Protein AF-A0AA91A1Y4-F1 (afdb_monomer)

Mean predicted aligned error: 10.58 Å

Nearest PDB structures (foldseek):
  5wec-assembly1_A  TM=5.051E-01  e=9.017E-02  Vibrio cholerae O395
  4yok-assembly1_A  TM=5.735E-01  e=3.992E-01  Parabacteroides merdae ATCC 43184
  3gin-assembly2_B  TM=3.970E-01  e=5.116E-01  Canis lupus familiaris
  6xt9-assembly1_I  TM=4.566E-01  e=8.858E+00  Homo sapiens

Foldseek 3Di:
DDDDPDDDPPPPVPPVLVLAQDWWDDDPDPDAFWKKAKAKEFEQLLVLLVPDDPPDQAEVPHDPPRRHVQYVVQLQFWFFKKKKFKDQFPDDQQDWGQKIDIDGRDGDGGIDMDMIIGNPVCPPPRFWIKMKMKTLCVQFPQDRHSCSNGDGNNSSVVRDGPDQQPADPVQHGSDPDADPSGFMKIDIDGGDTCNCQMDSDRVSNVVRHHYHYIYTPDDDDDDDDDDDPPDPDPDDDDPDDGDD

pLDDT: mean 78.57, std 16.97, range [30.61, 96.19]

Secondary structure (DSSP, 8-state):
-----------------GGG---S-----SS---EEEEEEEE-HHHHHHHHSPTT---BTTSPTT---SB-SSGGGGEEEEEEEEEEETT--TTPPPSEEEEEEEEEEESEEEEEEEE-HHHHTT--EEEEEEEESGGGGT---STTGGG--HHHHHH----SSSSB-TTS-BS-SS--TT---EEEEEEEEE-TTT-BSSHHHHHTSPEEEE-EESS--------PPTT--------------

Radius of gyration: 22.51 Å; Cα contacts (8 Å, |Δi|>4): 439; chains: 1; bounding box: 65×41×77 Å

Organism: NCBI:txid165179

Sequence (244 aa):
MKGIAALTPTLLLTLILTSCMSDGYTDTAAGKSDTYINLNVSTPTAQARANAPAGSTAGTSGTLGLNETSPNPTEEEKIYSIRVWAFKSGSAETAAPIGFKAETGLNETGSHQVSMKLLRKAAGDLENIDLFILLNAESIGVLNDNNCNRMTRQELRAATFNSNFGINTDGSPQATTVPDAGLPISRVITNINVKNNIADNAAKAAAKPVSVPLVRAVSKLHFFFARKTGKDTESVTVTKIEVN

Structure (mmCIF, N/CA/C/O backbone):
data_AF-A0AA91A1Y4-F1
#
_entry.id   AF-A0AA91A1Y4-F1
#
loop_
_atom_site.group_PDB
_atom_site.id
_atom_site.type_symbol
_atom_site.label_atom_id
_atom_site.label_alt_id
_atom_site.label_comp_id
_atom_site.label_asym_id
_atom_site.label_entity_id
_atom_site.label_seq_id
_atom_site.pdbx_PDB_ins_code
_atom_site.Cartn_x
_atom_site.Cartn_y
_atom_site.Cartn_z
_atom_site.occupancy
_atom_site.B_iso_or_equiv
_atom_site.auth_seq_id
_atom_site.auth_comp_id
_atom_site.auth_asym_id
_atom_site.auth_atom_id
_atom_site.pdbx_PDB_model_num
ATOM 1 N N . MET A 1 1 ? 25.322 8.225 52.566 1.00 37.66 1 MET A N 1
ATOM 2 C CA . MET A 1 1 ? 24.327 7.666 51.624 1.00 37.66 1 MET A CA 1
ATOM 3 C C . MET A 1 1 ? 24.690 8.152 50.227 1.00 37.66 1 MET A C 1
ATOM 5 O O . MET A 1 1 ? 24.802 9.356 50.054 1.00 37.66 1 MET A O 1
ATOM 9 N N . LYS A 1 2 ? 24.961 7.255 49.271 1.00 36.84 2 LYS A N 1
ATOM 10 C CA . LYS A 1 2 ? 25.191 7.607 47.858 1.00 36.84 2 LYS A CA 1
ATOM 11 C C . LYS A 1 2 ? 24.039 7.021 47.045 1.00 36.84 2 LYS A C 1
ATOM 13 O O . LYS A 1 2 ? 23.729 5.847 47.224 1.00 36.84 2 LYS A O 1
ATOM 18 N N . GLY A 1 3 ? 23.385 7.846 46.232 1.00 34.41 3 GLY A N 1
ATOM 19 C CA . GLY A 1 3 ? 22.236 7.425 45.432 1.0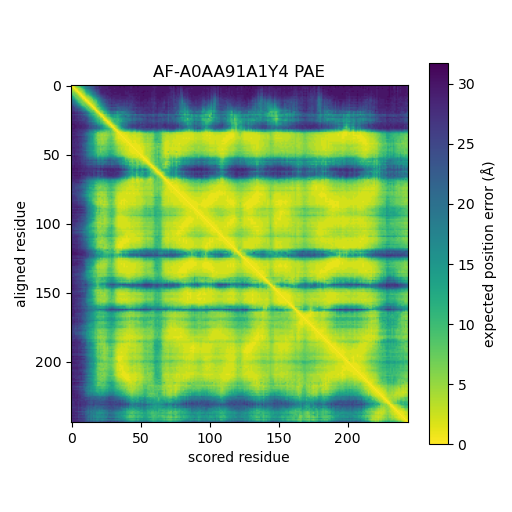0 34.41 3 GLY A CA 1
ATOM 20 C C . GLY A 1 3 ? 22.645 6.425 44.355 1.00 34.41 3 GLY A C 1
ATOM 21 O O . GLY A 1 3 ? 23.642 6.632 43.664 1.00 34.41 3 GLY A O 1
ATOM 22 N N . ILE A 1 4 ? 21.871 5.351 44.217 1.00 35.31 4 ILE A N 1
ATOM 23 C CA . ILE A 1 4 ? 21.992 4.412 43.103 1.00 35.31 4 ILE A CA 1
ATOM 24 C C . ILE A 1 4 ? 21.259 5.044 41.920 1.00 35.31 4 ILE A C 1
ATOM 26 O O . ILE A 1 4 ? 20.036 5.167 41.943 1.00 35.31 4 ILE A O 1
ATOM 30 N N . ALA A 1 5 ? 22.003 5.474 40.903 1.00 37.22 5 ALA A N 1
ATOM 31 C CA . ALA A 1 5 ? 21.411 5.906 39.645 1.00 37.22 5 ALA A CA 1
ATOM 32 C C . ALA A 1 5 ? 20.868 4.671 38.913 1.00 37.22 5 ALA A C 1
ATOM 34 O O . ALA A 1 5 ? 21.637 3.822 38.461 1.00 37.22 5 ALA A O 1
ATOM 35 N N . ALA A 1 6 ? 19.543 4.562 38.815 1.00 37.03 6 ALA A N 1
ATOM 36 C CA . ALA A 1 6 ? 18.904 3.542 38.000 1.00 37.03 6 ALA A CA 1
ATOM 37 C C . ALA A 1 6 ? 19.131 3.873 36.518 1.00 37.03 6 ALA A C 1
ATOM 39 O O . ALA A 1 6 ? 18.492 4.768 35.967 1.00 37.03 6 ALA A O 1
ATOM 40 N N . LEU A 1 7 ? 20.052 3.150 35.878 1.00 35.56 7 LEU A N 1
ATOM 41 C CA . LEU A 1 7 ? 20.155 3.109 34.424 1.00 35.56 7 LEU A CA 1
ATOM 42 C C . LEU A 1 7 ? 18.902 2.417 33.886 1.00 35.56 7 LEU A C 1
ATOM 44 O O . LEU A 1 7 ? 18.790 1.194 33.949 1.00 35.56 7 LEU A O 1
ATOM 48 N N . THR A 1 8 ? 17.955 3.195 33.367 1.00 37.38 8 THR A N 1
ATOM 49 C CA . THR A 1 8 ? 16.882 2.659 32.533 1.00 37.38 8 THR A CA 1
ATOM 50 C C . THR A 1 8 ? 17.508 2.128 31.243 1.00 37.38 8 THR A C 1
ATOM 52 O O . THR A 1 8 ? 18.112 2.905 30.501 1.00 37.38 8 THR A O 1
ATOM 55 N N . PRO A 1 9 ? 17.397 0.824 30.927 1.00 37.06 9 PRO A N 1
ATOM 56 C CA . PRO A 1 9 ? 17.771 0.352 29.608 1.00 37.06 9 PRO A CA 1
ATOM 57 C C . PRO A 1 9 ? 16.720 0.879 28.633 1.00 37.06 9 PRO A C 1
ATOM 59 O O . PRO A 1 9 ? 15.622 0.333 28.526 1.00 37.06 9 PRO A O 1
ATOM 62 N N . THR A 1 10 ? 17.038 1.969 27.934 1.00 37.97 10 THR A N 1
ATOM 63 C CA . THR A 1 10 ? 16.279 2.379 26.754 1.00 37.97 10 THR A CA 1
ATOM 64 C C . THR A 1 10 ? 16.453 1.268 25.728 1.00 37.97 10 THR A C 1
ATOM 66 O O . THR A 1 10 ? 17.475 1.203 25.045 1.00 37.97 10 THR A O 1
ATOM 69 N N . LEU A 1 11 ? 15.492 0.342 25.679 1.00 30.61 11 LEU A N 1
ATOM 70 C CA . LEU A 1 11 ? 15.487 -0.767 24.736 1.00 30.61 11 LEU A CA 1
ATOM 71 C C . LEU A 1 11 ? 15.181 -0.202 23.348 1.00 30.61 11 LEU A C 1
ATOM 73 O O . LEU A 1 11 ? 14.056 -0.270 22.859 1.00 30.61 11 LEU A O 1
ATOM 77 N N . LEU A 1 12 ? 16.198 0.401 22.734 1.00 31.92 12 LEU A N 1
ATOM 78 C CA . LEU A 1 12 ? 16.165 0.861 21.360 1.00 31.92 12 LEU A CA 1
ATOM 79 C C . LEU A 1 12 ? 16.195 -0.380 20.464 1.00 31.92 12 LEU A C 1
ATOM 81 O O . LEU A 1 12 ? 17.239 -0.752 19.926 1.00 31.92 12 LEU A O 1
ATOM 85 N N . LEU A 1 13 ? 15.041 -1.043 20.354 1.00 36.09 13 LEU A N 1
ATOM 86 C CA . LEU A 1 13 ? 14.827 -2.225 19.531 1.00 36.09 13 LEU A CA 1
ATOM 87 C C . LEU A 1 13 ? 14.812 -1.813 18.053 1.00 36.09 13 LEU A C 1
ATOM 89 O O . LEU A 1 13 ? 13.804 -1.879 17.356 1.00 36.09 13 LEU A O 1
ATOM 93 N N . THR A 1 14 ? 15.978 -1.377 17.582 1.00 36.03 14 THR A N 1
ATOM 94 C CA . THR A 1 14 ? 16.308 -1.198 16.173 1.00 36.03 14 THR A CA 1
ATOM 95 C C . THR A 1 14 ? 16.388 -2.578 15.530 1.00 36.03 14 THR A C 1
ATOM 97 O O . THR A 1 14 ? 17.456 -3.106 15.233 1.00 36.03 14 THR A O 1
ATOM 100 N N . LEU A 1 15 ? 15.213 -3.172 15.310 1.00 39.00 15 LEU A N 1
ATOM 101 C CA . LEU A 1 15 ? 14.995 -4.211 14.314 1.00 39.00 15 LEU A CA 1
ATOM 102 C C . LEU A 1 15 ? 15.278 -3.585 12.950 1.00 39.00 15 LEU A C 1
ATOM 104 O O . LEU A 1 15 ? 14.388 -3.090 12.261 1.00 39.00 15 LEU A O 1
ATOM 108 N N . ILE A 1 16 ? 16.560 -3.565 12.585 1.00 42.97 16 ILE A N 1
ATOM 109 C CA . ILE A 1 16 ? 17.013 -3.127 11.272 1.00 42.97 16 ILE A CA 1
ATOM 110 C C . ILE A 1 16 ? 16.610 -4.211 10.265 1.00 42.97 16 ILE A C 1
ATOM 112 O O . ILE A 1 16 ? 17.400 -5.076 9.895 1.00 42.97 16 ILE A O 1
ATOM 116 N N . LEU A 1 17 ? 15.346 -4.170 9.834 1.00 44.56 17 LEU A N 1
ATOM 117 C CA . LEU A 1 17 ? 14.798 -4.950 8.721 1.00 44.56 17 LEU A CA 1
ATOM 118 C C . LEU A 1 17 ? 15.321 -4.370 7.391 1.00 44.56 17 LEU A C 1
ATOM 120 O O . LEU A 1 17 ? 14.584 -3.868 6.543 1.00 44.56 17 LEU A O 1
ATOM 124 N N . THR A 1 18 ? 16.647 -4.411 7.235 1.00 47.31 18 THR A N 1
ATOM 125 C CA . THR A 1 18 ? 17.411 -3.908 6.081 1.00 47.31 18 THR A CA 1
ATOM 126 C C . THR A 1 18 ? 17.279 -4.778 4.830 1.00 47.31 18 THR A C 1
ATOM 128 O O . THR A 1 18 ? 17.739 -4.372 3.760 1.00 47.31 18 THR A O 1
ATOM 131 N N . SER A 1 19 ? 16.637 -5.946 4.934 1.00 47.56 19 SER A N 1
ATOM 132 C CA . SER A 1 19 ? 16.601 -7.032 3.936 1.00 47.56 19 SER A CA 1
ATOM 133 C C . SER A 1 19 ? 16.028 -6.653 2.563 1.00 47.56 19 SER A C 1
ATOM 135 O O . SER A 1 19 ? 16.224 -7.376 1.593 1.00 47.56 19 SER A O 1
ATOM 137 N N . CYS A 1 20 ? 15.377 -5.497 2.437 1.00 56.09 20 CYS A N 1
ATOM 138 C CA . CYS A 1 20 ? 14.777 -5.034 1.187 1.00 56.09 20 CYS A CA 1
ATOM 139 C C . CYS A 1 20 ? 15.287 -3.652 0.708 1.00 56.09 20 CYS A C 1
ATOM 141 O O . CYS A 1 20 ? 14.651 -3.058 -0.158 1.00 56.09 20 CYS A O 1
ATOM 143 N N . MET A 1 21 ? 16.358 -3.076 1.279 1.00 54.06 21 MET A N 1
ATOM 144 C CA . MET A 1 21 ? 16.740 -1.663 1.031 1.00 54.06 21 MET A CA 1
ATOM 145 C C . MET A 1 21 ? 17.529 -1.396 -0.271 1.00 54.06 21 MET A C 1
ATOM 147 O O . MET A 1 21 ? 18.021 -0.287 -0.475 1.00 54.06 21 MET A O 1
ATOM 151 N N . SER A 1 22 ? 17.691 -2.386 -1.155 1.00 58.72 22 SER A N 1
ATOM 152 C CA . SER A 1 22 ? 18.359 -2.180 -2.447 1.00 58.72 22 SER A CA 1
ATOM 153 C C . SER A 1 22 ? 17.355 -1.750 -3.518 1.00 58.72 22 SER A C 1
ATOM 155 O O . SER A 1 22 ? 16.583 -2.563 -4.030 1.00 58.72 22 SER A O 1
ATOM 157 N N . ASP A 1 23 ? 17.387 -0.463 -3.859 1.00 60.50 23 ASP A N 1
ATOM 158 C CA . ASP A 1 23 ? 16.582 0.099 -4.940 1.00 60.50 23 ASP A CA 1
ATOM 159 C C . ASP A 1 23 ? 17.023 -0.400 -6.322 1.00 60.50 23 ASP A C 1
ATOM 161 O O . ASP A 1 23 ? 18.192 -0.318 -6.705 1.00 60.50 23 ASP A O 1
ATOM 165 N N . GLY A 1 24 ? 16.031 -0.801 -7.120 1.00 56.25 24 GLY A N 1
ATOM 166 C CA . GLY A 1 24 ? 16.170 -1.026 -8.554 1.00 56.25 24 GLY A CA 1
ATOM 167 C C . GLY A 1 24 ? 17.048 -2.204 -8.995 1.00 56.25 24 GLY A C 1
ATOM 168 O O . GLY A 1 24 ? 17.434 -3.090 -8.239 1.00 56.25 24 GLY A O 1
ATOM 169 N N . TYR A 1 25 ? 17.317 -2.199 -10.300 1.00 59.25 25 TYR A N 1
ATOM 170 C CA . TYR A 1 25 ? 18.154 -3.158 -11.015 1.00 59.25 25 TYR A CA 1
ATOM 171 C C . TYR A 1 25 ? 19.155 -2.380 -11.873 1.00 59.25 25 TYR A C 1
ATOM 173 O O . TYR A 1 25 ? 18.787 -1.406 -12.539 1.00 59.25 25 TYR A O 1
ATOM 181 N N . THR A 1 26 ? 20.412 -2.814 -11.899 1.00 53.94 26 THR A N 1
ATOM 182 C CA . THR A 1 26 ? 21.469 -2.182 -12.695 1.00 53.94 26 THR A CA 1
ATOM 183 C C . THR A 1 26 ? 21.516 -2.758 -14.114 1.00 53.94 26 THR A C 1
ATOM 185 O O . THR A 1 26 ? 21.972 -3.876 -14.335 1.00 53.94 26 THR A O 1
ATOM 188 N N . ASP A 1 27 ? 21.072 -1.980 -15.106 1.00 54.09 27 ASP A N 1
ATOM 189 C CA . ASP A 1 27 ? 21.347 -2.267 -16.521 1.00 54.09 27 ASP A CA 1
ATOM 190 C C . ASP A 1 27 ? 22.675 -1.615 -16.935 1.00 54.09 27 ASP A C 1
ATOM 192 O O . ASP A 1 27 ? 22.800 -0.389 -16.985 1.00 54.09 27 ASP A O 1
ATOM 196 N N . THR A 1 28 ? 23.668 -2.450 -17.235 1.00 54.00 28 THR A N 1
ATOM 197 C CA . THR A 1 28 ? 25.050 -2.052 -17.534 1.00 54.00 28 THR A CA 1
ATOM 198 C C . THR A 1 28 ? 25.256 -1.504 -18.951 1.00 54.00 28 THR A C 1
ATOM 200 O O . THR A 1 28 ? 26.366 -1.082 -19.272 1.00 54.00 28 THR A O 1
ATOM 203 N N . ALA A 1 29 ? 24.238 -1.496 -19.823 1.00 55.28 29 ALA A N 1
ATOM 204 C CA . ALA A 1 29 ? 24.408 -0.987 -21.185 1.00 55.28 29 ALA A CA 1
ATOM 205 C C . ALA A 1 29 ? 24.715 0.528 -21.205 1.00 55.28 29 ALA A C 1
ATOM 207 O O . ALA A 1 29 ? 24.028 1.335 -20.571 1.00 55.28 29 ALA A O 1
ATOM 208 N N . ALA A 1 30 ? 25.752 0.918 -21.950 1.00 46.88 30 ALA A N 1
ATOM 209 C CA . ALA A 1 30 ? 26.192 2.305 -22.075 1.00 46.88 30 ALA A CA 1
ATOM 210 C C . ALA A 1 30 ? 25.309 3.121 -23.044 1.00 46.88 30 ALA A C 1
ATOM 212 O O . ALA A 1 30 ? 24.729 2.584 -23.986 1.00 46.88 30 ALA A O 1
ATOM 213 N N . GLY A 1 31 ? 25.248 4.443 -22.843 1.00 52.59 31 GLY A N 1
ATOM 214 C CA . GLY A 1 31 ? 24.738 5.389 -23.849 1.00 52.59 31 GLY A CA 1
ATOM 215 C C . GLY A 1 31 ? 23.221 5.621 -23.907 1.00 52.59 31 GLY A C 1
ATOM 216 O O . GLY A 1 31 ? 22.756 6.247 -24.856 1.00 52.59 31 GLY A O 1
ATOM 217 N N . LYS A 1 32 ? 22.434 5.164 -22.923 1.00 56.47 32 LYS A N 1
ATOM 218 C CA . LYS A 1 32 ? 20.996 5.485 -22.813 1.00 56.47 32 LYS A CA 1
ATOM 219 C C . LYS A 1 32 ? 20.626 5.971 -21.413 1.00 56.47 32 LYS A C 1
ATOM 221 O O . LYS A 1 32 ? 21.072 5.384 -20.425 1.00 56.47 32 LYS A O 1
ATOM 226 N N . SER A 1 33 ? 19.795 7.010 -21.347 1.00 64.25 33 SER A N 1
ATOM 227 C CA . SER A 1 33 ? 19.257 7.572 -20.106 1.00 64.25 33 SER A CA 1
ATOM 228 C C . SER A 1 33 ? 18.427 6.556 -19.316 1.00 64.25 33 SER A C 1
ATOM 230 O O . SER A 1 33 ? 17.922 5.564 -19.851 1.00 64.25 33 SER A O 1
ATOM 232 N N . ASP A 1 34 ? 18.321 6.810 -18.016 1.00 77.62 34 ASP A N 1
ATOM 233 C CA . ASP A 1 34 ? 17.460 6.065 -17.106 1.00 77.62 34 ASP A CA 1
ATOM 234 C C . ASP A 1 34 ? 15.998 6.487 -17.278 1.00 77.62 34 ASP A C 1
ATOM 236 O O . ASP A 1 34 ? 15.720 7.649 -17.567 1.00 77.62 34 ASP A O 1
ATOM 240 N N . THR A 1 35 ? 15.056 5.569 -17.059 1.00 87.75 35 THR A N 1
ATOM 241 C CA . THR A 1 35 ? 13.624 5.901 -17.051 1.00 87.75 35 THR A CA 1
ATOM 242 C C . THR A 1 35 ? 13.080 5.913 -15.632 1.00 87.75 35 THR A C 1
ATOM 244 O O . THR A 1 35 ? 13.339 4.999 -14.851 1.00 87.75 35 THR A O 1
ATOM 247 N N . TYR A 1 36 ? 12.296 6.939 -15.321 1.00 90.19 36 TYR A N 1
ATOM 248 C CA . TYR A 1 36 ? 11.710 7.187 -14.011 1.00 90.19 36 TYR A CA 1
ATOM 249 C C . TYR A 1 36 ? 10.191 7.248 -14.099 1.00 90.19 36 TYR A C 1
ATOM 251 O O . TYR A 1 36 ? 9.643 7.736 -15.087 1.00 90.19 36 TYR A O 1
ATOM 259 N N . ILE A 1 37 ? 9.530 6.815 -13.030 1.00 93.44 37 ILE A N 1
ATOM 260 C CA . ILE A 1 37 ? 8.115 7.047 -12.748 1.00 93.44 37 ILE A CA 1
ATOM 261 C C . ILE A 1 37 ? 7.997 7.648 -11.345 1.00 93.44 37 ILE A C 1
ATOM 263 O O . ILE A 1 37 ? 8.737 7.257 -10.443 1.00 93.44 37 ILE A O 1
ATOM 267 N N . ASN A 1 38 ? 7.075 8.592 -11.157 1.00 95.50 38 ASN A N 1
ATOM 268 C CA . ASN A 1 38 ? 6.694 9.065 -9.827 1.00 95.50 38 ASN A CA 1
ATOM 269 C C . ASN A 1 38 ? 5.262 8.638 -9.513 1.00 95.50 38 ASN A C 1
ATOM 271 O O . ASN A 1 38 ? 4.380 8.713 -10.370 1.00 95.50 38 ASN A O 1
ATOM 275 N N . LEU A 1 39 ? 5.042 8.193 -8.281 1.00 95.81 39 LEU A N 1
ATOM 276 C CA . LEU A 1 39 ? 3.743 7.789 -7.759 1.00 95.81 39 LEU A CA 1
ATOM 277 C C . LEU A 1 39 ? 3.378 8.719 -6.604 1.00 95.81 39 LEU A C 1
ATOM 279 O O . LEU A 1 39 ? 4.195 8.927 -5.713 1.00 95.81 39 LEU A O 1
ATOM 283 N N . ASN A 1 40 ? 2.159 9.246 -6.597 1.00 94.62 40 ASN A N 1
ATOM 284 C CA . ASN A 1 40 ? 1.589 9.917 -5.434 1.00 94.62 40 ASN A CA 1
ATOM 285 C C . ASN A 1 40 ? 0.616 8.944 -4.765 1.00 94.62 40 ASN A C 1
ATOM 287 O O . ASN A 1 40 ? -0.472 8.704 -5.300 1.00 94.62 40 ASN A O 1
ATOM 291 N N . VAL A 1 41 ? 1.029 8.344 -3.649 1.00 93.44 41 VAL A N 1
ATOM 292 C CA . VAL A 1 41 ? 0.206 7.388 -2.906 1.00 93.44 41 VAL A CA 1
ATOM 293 C C . VAL A 1 41 ? -0.600 8.095 -1.821 1.00 93.44 41 VAL A C 1
ATOM 295 O O . VAL A 1 41 ? -0.081 8.983 -1.149 1.00 93.44 41 VAL A O 1
ATOM 298 N N . SER A 1 42 ? -1.849 7.678 -1.604 1.00 91.38 42 SER A N 1
ATOM 299 C CA . SER A 1 42 ? -2.725 8.281 -0.587 1.00 91.38 42 SER A CA 1
ATOM 300 C C . SER A 1 42 ? -3.452 7.227 0.245 1.00 91.38 42 SER A C 1
ATOM 302 O O . SER A 1 42 ? -4.102 6.337 -0.307 1.00 91.38 42 SER A O 1
ATOM 304 N N . THR A 1 43 ? -3.401 7.339 1.574 1.00 90.38 43 THR A N 1
ATOM 305 C CA . THR A 1 43 ? -4.165 6.485 2.502 1.00 90.38 43 THR A CA 1
ATOM 306 C C . THR A 1 43 ? -5.679 6.701 2.333 1.00 90.38 43 THR A C 1
ATOM 308 O O . THR A 1 43 ? -6.095 7.717 1.763 1.00 90.38 43 THR A O 1
ATOM 311 N N . PRO A 1 44 ? -6.537 5.781 2.818 1.00 85.75 44 PRO A N 1
ATOM 312 C CA . PRO A 1 44 ? -7.990 5.969 2.769 1.00 85.75 44 PRO A CA 1
ATOM 313 C C . PRO A 1 44 ? -8.463 7.272 3.422 1.00 85.75 44 PRO A C 1
ATOM 315 O O . PRO A 1 44 ? -9.327 7.947 2.872 1.00 85.75 44 PRO A O 1
ATOM 318 N N . THR A 1 45 ? -7.862 7.671 4.546 1.00 85.81 45 THR A N 1
ATOM 319 C CA . THR A 1 45 ? -8.231 8.903 5.261 1.00 85.81 45 THR A CA 1
ATOM 320 C C . THR A 1 45 ? -7.858 10.162 4.477 1.00 85.81 45 THR A C 1
ATOM 322 O O . THR A 1 45 ? -8.653 11.099 4.415 1.00 85.81 45 THR A O 1
ATOM 325 N N . ALA A 1 46 ? -6.710 10.184 3.790 1.00 87.62 46 ALA A N 1
ATOM 326 C CA . ALA A 1 46 ? -6.365 11.297 2.904 1.00 87.62 46 ALA A CA 1
ATOM 327 C C . ALA A 1 46 ? -7.294 11.385 1.685 1.00 87.62 46 ALA A C 1
ATOM 329 O O . ALA A 1 46 ? -7.715 12.479 1.316 1.00 87.62 46 ALA A O 1
ATOM 330 N N . GLN A 1 47 ? -7.674 10.244 1.098 1.00 85.88 47 GLN A N 1
ATOM 331 C CA . GLN A 1 47 ? -8.676 10.200 0.027 1.00 85.88 47 GLN A CA 1
ATOM 332 C C . GLN A 1 47 ? -10.039 10.707 0.514 1.00 85.88 47 GLN A C 1
ATOM 334 O O . GLN A 1 47 ? -10.673 11.508 -0.167 1.00 85.88 47 GLN A O 1
ATOM 339 N N . ALA A 1 48 ? -10.489 10.278 1.695 1.00 82.69 48 ALA A N 1
ATOM 340 C CA . ALA A 1 48 ? -11.727 10.754 2.299 1.00 82.69 48 ALA A CA 1
ATOM 341 C C . ALA A 1 48 ? -11.688 12.273 2.519 1.00 82.69 48 ALA A C 1
ATOM 343 O O . ALA A 1 48 ? -12.600 12.976 2.091 1.00 82.69 48 ALA A O 1
ATOM 344 N N . ARG A 1 49 ? -10.597 12.785 3.105 1.00 85.94 49 ARG A N 1
ATOM 345 C CA . ARG A 1 49 ? -10.376 14.214 3.368 1.00 85.94 49 ARG A CA 1
ATOM 346 C C . ARG A 1 49 ? -10.348 15.049 2.083 1.00 85.94 49 ARG A C 1
ATOM 348 O O . ARG A 1 49 ? -10.929 16.126 2.064 1.00 85.94 49 ARG A O 1
ATOM 355 N N . ALA A 1 50 ? -9.739 14.545 1.007 1.00 84.25 50 ALA A N 1
ATOM 356 C CA . ALA A 1 50 ? -9.697 15.217 -0.295 1.00 84.25 50 ALA A CA 1
ATOM 357 C C . ALA A 1 50 ? -11.066 15.293 -1.003 1.00 84.25 50 ALA A C 1
ATOM 359 O O . ALA A 1 50 ? -11.279 16.187 -1.817 1.00 84.25 50 ALA A O 1
ATOM 360 N N . ASN A 1 51 ? -11.988 14.374 -0.695 1.00 81.31 51 ASN A N 1
ATOM 361 C CA . ASN A 1 51 ? -13.342 14.337 -1.260 1.00 81.31 51 ASN A CA 1
ATOM 362 C C . ASN A 1 51 ? -14.410 14.966 -0.341 1.00 81.31 51 ASN A C 1
ATOM 364 O O . ASN A 1 51 ? -15.582 15.024 -0.714 1.00 81.31 51 ASN A O 1
ATOM 368 N N . ALA A 1 52 ? -14.041 15.401 0.865 1.00 76.94 52 ALA A N 1
ATOM 369 C CA . ALA A 1 52 ? -14.977 15.942 1.842 1.00 76.94 52 ALA A CA 1
ATOM 370 C C . ALA A 1 52 ? -15.202 17.458 1.658 1.00 76.94 52 ALA A C 1
ATOM 372 O O . ALA A 1 52 ? -14.300 18.169 1.209 1.00 76.94 52 ALA A O 1
ATOM 373 N N . PRO A 1 53 ? -16.376 17.997 2.048 1.00 79.12 53 PRO A N 1
ATOM 374 C CA . PRO A 1 53 ? -16.587 19.440 2.123 1.00 79.12 53 PRO A CA 1
ATOM 375 C C . PRO A 1 53 ? -15.547 20.121 3.024 1.00 79.12 53 PRO A C 1
ATOM 377 O O . PRO A 1 53 ? -15.141 19.567 4.049 1.00 79.12 53 PRO A O 1
ATOM 380 N N . ALA A 1 54 ? -15.147 21.344 2.672 1.00 75.88 54 ALA A N 1
ATOM 381 C CA . ALA A 1 54 ? -14.180 22.113 3.452 1.00 75.88 54 ALA A CA 1
ATOM 382 C C . ALA A 1 54 ? -14.633 22.259 4.919 1.00 75.88 54 ALA A C 1
ATOM 384 O O . ALA A 1 54 ? -15.763 22.659 5.192 1.00 75.88 54 ALA A O 1
ATOM 385 N N . GLY A 1 55 ? -13.746 21.922 5.860 1.00 68.69 55 GLY A N 1
ATOM 386 C CA . GLY A 1 55 ? -14.044 21.923 7.297 1.00 68.69 55 GLY A CA 1
ATOM 387 C C . GLY A 1 55 ? -14.738 20.662 7.830 1.00 68.69 55 GLY A C 1
ATOM 388 O O . GLY A 1 55 ? -15.036 20.609 9.020 1.00 68.69 55 GLY A O 1
ATOM 389 N N . SER A 1 56 ? -14.980 19.637 7.004 1.00 70.44 56 SER A N 1
ATOM 390 C CA . SER A 1 56 ? -15.506 18.351 7.479 1.00 70.44 56 SER A CA 1
ATOM 391 C C . SER A 1 56 ? -14.485 17.612 8.356 1.00 70.44 56 SER A C 1
ATOM 393 O O . SER A 1 56 ? -13.358 17.347 7.936 1.00 70.44 56 SER A O 1
ATOM 395 N N . THR A 1 57 ? -14.895 17.268 9.578 1.00 67.88 57 THR A N 1
ATOM 396 C CA . THR A 1 57 ? -14.100 16.541 10.582 1.00 67.88 57 THR A CA 1
ATOM 397 C C . THR A 1 57 ? -14.820 15.264 11.025 1.00 67.88 57 THR A C 1
ATOM 399 O O . THR A 1 57 ? -15.114 15.043 12.200 1.00 67.88 57 THR A O 1
ATOM 402 N N . ALA A 1 58 ? -15.126 14.397 10.058 1.00 65.94 58 ALA A N 1
ATOM 403 C CA . ALA A 1 58 ? -15.640 13.05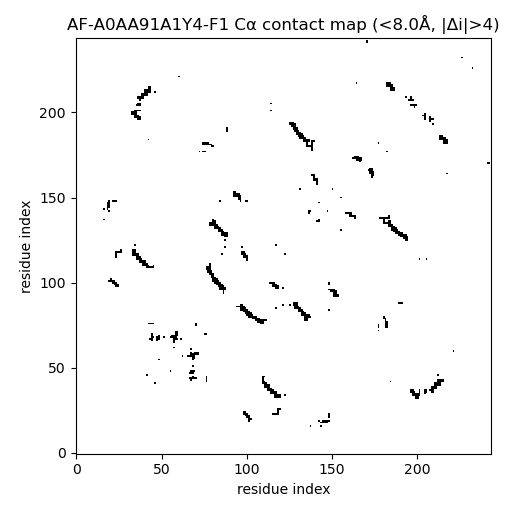8 10.310 1.00 65.94 58 ALA A CA 1
ATOM 404 C C . ALA A 1 58 ? -14.548 12.176 10.946 1.00 65.94 58 ALA A C 1
ATOM 406 O O . ALA A 1 58 ? -13.720 11.571 10.259 1.00 65.94 58 ALA A O 1
ATOM 407 N N . GLY A 1 59 ? -14.550 12.116 12.280 1.00 60.38 59 GLY A N 1
ATOM 408 C CA . GLY A 1 59 ? -13.794 11.120 13.037 1.00 60.38 59 GLY A CA 1
ATOM 409 C C . GLY A 1 59 ? -14.312 9.701 12.785 1.00 60.38 59 GLY A C 1
ATOM 410 O O . GLY A 1 59 ? -15.441 9.533 12.322 1.00 60.38 59 GLY A O 1
ATOM 411 N N . THR A 1 60 ? -13.583 8.663 13.204 1.00 54.34 60 THR A N 1
ATOM 412 C CA . THR A 1 60 ? -14.152 7.296 13.253 1.00 54.34 60 THR A CA 1
ATOM 413 C C . THR A 1 60 ? -15.310 7.139 14.260 1.00 54.34 60 THR A C 1
ATOM 415 O O . THR A 1 60 ? -15.966 6.102 14.310 1.00 54.34 60 THR A O 1
ATOM 418 N N . SER A 1 61 ? -15.595 8.173 15.059 1.00 49.25 61 SER A N 1
ATOM 419 C CA . SER A 1 61 ? -16.805 8.331 15.881 1.00 49.25 61 SER A CA 1
ATOM 420 C C . SER A 1 61 ? -17.916 9.162 15.215 1.00 49.25 61 SER A C 1
ATOM 422 O O . SER A 1 61 ? -18.856 9.575 15.891 1.00 49.25 61 SER A O 1
ATOM 424 N N . GLY A 1 62 ? -17.791 9.471 13.922 1.00 47.00 62 GLY A N 1
ATOM 425 C CA . GLY A 1 62 ? -18.721 10.330 13.194 1.00 47.00 62 GLY A CA 1
ATOM 426 C C . GLY A 1 62 ? -20.096 9.705 12.946 1.00 47.00 62 GLY A C 1
ATOM 427 O O . GLY A 1 62 ? -20.321 8.510 13.140 1.00 47.00 62 GLY A O 1
ATOM 428 N N . THR A 1 63 ? -21.025 10.538 12.473 1.00 45.41 63 THR A N 1
ATOM 429 C CA . THR A 1 63 ? -22.349 10.113 12.000 1.00 45.41 63 THR A CA 1
ATOM 430 C C . THR A 1 63 ? -22.223 8.964 10.997 1.00 45.41 63 THR A C 1
ATOM 432 O O . THR A 1 63 ? -21.454 9.059 10.038 1.00 45.41 63 THR A O 1
ATOM 435 N N . LEU A 1 64 ? -23.005 7.898 11.204 1.00 40.97 64 LEU A N 1
ATOM 436 C CA . LEU A 1 64 ? -23.068 6.736 10.313 1.00 40.97 64 LEU A CA 1
ATOM 437 C C . LEU A 1 64 ? -23.231 7.180 8.847 1.00 40.97 64 LEU A C 1
ATOM 439 O O . LEU A 1 64 ? -24.212 7.841 8.509 1.00 40.97 64 LEU A O 1
ATOM 443 N N . GLY A 1 65 ? -22.280 6.797 7.988 1.00 46.28 65 GLY A N 1
ATOM 444 C CA . GLY A 1 65 ? -22.308 7.081 6.546 1.00 46.28 65 GLY A CA 1
ATOM 445 C C . GLY A 1 65 ? -21.304 8.124 6.034 1.00 46.28 65 GLY A C 1
ATOM 446 O O . GLY A 1 65 ? -21.282 8.371 4.831 1.00 46.28 65 GLY A O 1
ATOM 447 N N . LEU A 1 66 ? -20.459 8.714 6.887 1.00 51.72 66 LEU A N 1
ATOM 448 C CA . LEU A 1 66 ? -19.327 9.539 6.439 1.00 51.72 66 LEU A CA 1
ATOM 449 C C . LEU A 1 66 ? -18.040 8.709 6.315 1.00 51.72 66 LEU A C 1
ATOM 451 O O . LEU A 1 66 ? -17.737 7.888 7.179 1.00 51.72 66 LEU A O 1
ATOM 455 N N . ASN A 1 67 ? -17.259 8.955 5.259 1.00 63.59 67 ASN A N 1
ATOM 456 C CA . ASN A 1 67 ? -15.899 8.423 5.147 1.00 63.59 67 ASN A CA 1
ATOM 457 C C . ASN A 1 67 ? -15.008 9.061 6.229 1.00 63.59 67 ASN A C 1
ATOM 459 O O . ASN A 1 67 ? -15.092 10.265 6.459 1.00 63.59 67 ASN A O 1
ATOM 463 N N . GLU A 1 68 ? -14.133 8.277 6.860 1.00 70.31 68 GLU A N 1
ATOM 464 C CA . GLU A 1 68 ? -13.223 8.751 7.911 1.00 70.31 68 GLU A CA 1
ATOM 465 C C . GLU A 1 68 ? -12.238 9.802 7.367 1.00 70.31 68 GLU A C 1
ATOM 467 O O . GLU A 1 68 ? -11.277 9.458 6.683 1.00 70.31 68 GLU A O 1
ATOM 472 N N . THR A 1 69 ? -12.442 11.083 7.690 1.00 76.62 69 THR A N 1
ATOM 473 C CA . THR A 1 69 ? -11.524 12.186 7.336 1.00 76.62 69 THR A CA 1
ATOM 474 C C . THR A 1 69 ? -10.486 12.459 8.427 1.00 76.62 69 THR A C 1
ATOM 476 O O . THR A 1 69 ? -9.453 13.087 8.162 1.00 76.62 69 THR A O 1
ATOM 479 N N . SER A 1 70 ? -10.768 12.007 9.651 1.00 82.62 70 SER A N 1
ATOM 480 C CA . SER A 1 70 ? -9.960 12.198 10.855 1.00 82.62 70 SER A CA 1
ATOM 481 C C . SER A 1 70 ? -9.784 10.842 11.567 1.00 82.62 70 SER A C 1
ATOM 483 O O . SER A 1 70 ? -10.767 10.302 12.073 1.00 82.62 70 SER A O 1
ATOM 485 N N . PRO A 1 71 ? -8.572 10.264 11.602 1.00 83.31 71 PRO A N 1
ATOM 486 C CA . PRO A 1 71 ? -8.332 8.982 12.260 1.00 83.31 71 PRO A CA 1
ATOM 487 C C . PRO A 1 71 ? -8.267 9.149 13.783 1.00 83.31 71 PRO A C 1
ATOM 489 O O . PRO A 1 71 ? -8.043 10.257 14.280 1.00 83.31 71 PRO A O 1
ATOM 492 N N . ASN A 1 72 ? -8.470 8.069 14.539 1.00 82.06 72 ASN A N 1
ATOM 493 C CA . ASN A 1 72 ? -8.402 8.107 16.001 1.00 82.06 72 ASN A CA 1
ATOM 494 C C . ASN A 1 72 ? -7.990 6.736 16.583 1.00 82.06 72 ASN A C 1
ATOM 496 O O . ASN A 1 72 ? -8.869 5.892 16.789 1.00 82.06 72 ASN A O 1
ATOM 500 N N . PRO A 1 73 ? -6.699 6.501 16.889 1.00 86.75 73 PRO A N 1
ATOM 501 C CA . PRO A 1 73 ? -5.618 7.490 16.989 1.00 86.75 73 PRO A CA 1
ATOM 502 C C . PRO A 1 73 ? -5.097 7.993 15.632 1.00 86.75 73 PRO A C 1
ATOM 504 O O . PRO A 1 73 ? -5.327 7.386 14.592 1.00 86.75 73 PRO A O 1
ATOM 507 N N . THR A 1 74 ? -4.335 9.089 15.642 1.00 87.56 74 THR A N 1
ATOM 508 C CA . THR A 1 74 ? -3.700 9.672 14.441 1.00 87.56 74 THR A CA 1
ATOM 509 C C . THR A 1 74 ? -2.792 8.700 13.686 1.00 87.56 74 THR A C 1
ATOM 511 O O . THR A 1 74 ? -2.652 8.802 12.467 1.00 87.56 74 THR A O 1
ATOM 514 N N . GLU A 1 75 ? -2.231 7.712 14.382 1.00 90.56 75 GLU A N 1
ATOM 515 C CA . GLU A 1 75 ? -1.291 6.748 13.804 1.00 90.56 75 GLU A CA 1
ATOM 516 C C . GLU A 1 75 ? -1.957 5.788 12.794 1.00 90.56 75 GLU A C 1
ATOM 518 O O . GLU A 1 75 ? -1.275 5.146 11.998 1.00 90.56 75 GLU A O 1
ATOM 523 N N . GLU A 1 76 ? -3.294 5.740 12.729 1.00 88.94 76 GLU A N 1
ATOM 524 C CA . GLU A 1 76 ? -4.032 4.938 11.740 1.00 88.94 76 GLU A CA 1
ATOM 525 C C . GLU A 1 76 ? -3.883 5.439 10.288 1.00 88.94 76 GLU A C 1
ATOM 527 O O . GLU A 1 76 ? -4.255 4.722 9.350 1.00 88.94 76 GLU A O 1
ATOM 532 N N . GLU A 1 77 ? -3.368 6.657 10.068 1.00 89.62 77 GLU A N 1
ATOM 533 C CA . GLU A 1 77 ? -3.035 7.193 8.733 1.00 89.62 77 GLU A CA 1
ATOM 534 C C . GLU A 1 77 ? -1.533 7.424 8.486 1.00 89.62 77 GLU A C 1
ATOM 536 O O . GLU A 1 77 ? -1.168 8.030 7.471 1.00 89.62 77 GLU A O 1
ATOM 541 N N . LYS A 1 78 ? -0.667 6.949 9.390 1.00 93.62 78 LYS A N 1
ATOM 542 C CA . LYS A 1 78 ? 0.788 7.093 9.274 1.00 93.62 78 LYS A CA 1
ATOM 543 C C . LYS A 1 78 ? 1.412 6.139 8.260 1.00 93.62 78 LYS A C 1
ATOM 545 O O . LYS A 1 78 ? 0.977 4.999 8.083 1.00 93.62 78 LYS A O 1
ATOM 550 N N . ILE A 1 79 ? 2.474 6.622 7.623 1.00 94.62 79 ILE A N 1
ATOM 551 C CA . ILE A 1 79 ? 3.304 5.900 6.663 1.00 94.62 79 ILE A CA 1
ATOM 552 C C . ILE A 1 79 ? 4.738 5.903 7.204 1.00 94.62 79 ILE A C 1
ATOM 554 O O . ILE A 1 79 ? 5.399 6.943 7.202 1.00 94.62 79 ILE A O 1
ATOM 558 N N . TYR 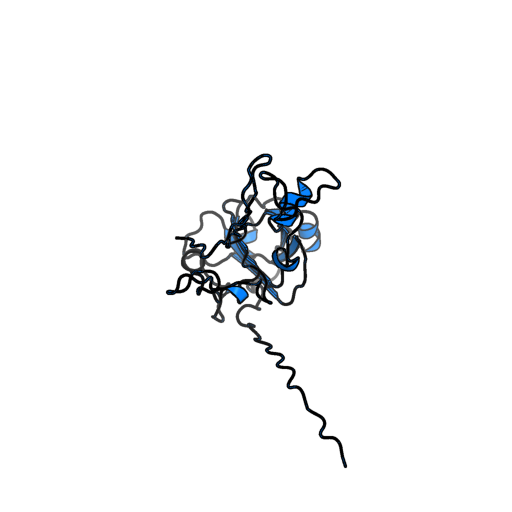A 1 80 ? 5.210 4.739 7.657 1.00 94.31 80 TYR A N 1
ATOM 559 C CA . TYR A 1 80 ? 6.570 4.527 8.175 1.00 94.31 80 TYR A CA 1
ATOM 560 C C . TYR A 1 80 ? 7.471 3.789 7.178 1.00 94.31 80 TYR A C 1
ATOM 562 O O . TYR A 1 80 ? 8.696 3.954 7.181 1.00 94.31 80 TYR A O 1
ATOM 570 N N . SER A 1 81 ? 6.865 2.999 6.291 1.00 92.38 81 SER A N 1
ATOM 571 C CA . SER A 1 81 ? 7.544 2.352 5.174 1.00 92.38 81 SER A CA 1
ATOM 572 C C . SER A 1 81 ? 6.654 2.277 3.940 1.00 92.38 81 SER A C 1
ATOM 574 O O . SER A 1 81 ? 5.423 2.284 4.029 1.00 92.38 81 SER A O 1
ATOM 576 N N . ILE A 1 82 ? 7.290 2.171 2.776 1.00 92.19 82 ILE A N 1
ATOM 577 C CA . ILE A 1 82 ? 6.631 1.879 1.508 1.00 92.19 82 ILE A CA 1
ATOM 578 C C . ILE A 1 82 ? 7.508 0.987 0.637 1.00 92.19 82 ILE A C 1
ATOM 580 O O . ILE A 1 82 ? 8.733 1.106 0.603 1.00 92.19 82 ILE A O 1
ATOM 584 N N . ARG A 1 83 ? 6.859 0.067 -0.071 1.00 91.94 83 ARG A N 1
ATOM 585 C CA . ARG A 1 83 ? 7.475 -0.910 -0.960 1.00 91.94 83 ARG A CA 1
ATOM 586 C C . ARG A 1 83 ? 6.621 -1.019 -2.208 1.00 91.94 83 ARG A C 1
ATOM 588 O O . ARG A 1 83 ? 5.415 -1.251 -2.114 1.00 91.94 83 ARG A O 1
ATOM 595 N N . VAL A 1 84 ? 7.238 -0.809 -3.364 1.00 94.00 84 VAL A N 1
ATOM 596 C CA . VAL A 1 84 ? 6.555 -0.791 -4.657 1.00 94.00 84 VAL A CA 1
ATOM 597 C C . VAL A 1 84 ? 7.270 -1.710 -5.628 1.00 94.00 84 VAL A C 1
ATOM 599 O O . VAL A 1 84 ? 8.478 -1.590 -5.821 1.00 94.00 84 VAL A O 1
ATOM 602 N N . TRP A 1 85 ? 6.496 -2.561 -6.293 1.00 94.12 85 TRP A N 1
ATOM 603 C CA . TRP A 1 85 ? 6.920 -3.356 -7.436 1.00 94.12 85 TRP A CA 1
ATOM 604 C C . TRP A 1 85 ? 6.107 -2.940 -8.658 1.00 94.12 85 TRP A C 1
ATOM 606 O O . TRP A 1 85 ? 4.876 -2.921 -8.612 1.00 94.12 85 TRP A O 1
ATOM 616 N N . ALA A 1 86 ? 6.789 -2.641 -9.760 1.00 94.50 86 ALA A N 1
ATOM 617 C CA . ALA A 1 86 ? 6.169 -2.431 -11.062 1.00 94.50 86 ALA A CA 1
ATOM 618 C C . ALA A 1 86 ? 6.401 -3.647 -11.959 1.00 94.50 86 ALA A C 1
ATOM 620 O O . ALA A 1 86 ? 7.523 -4.139 -12.055 1.00 94.50 86 ALA A O 1
ATOM 621 N N . PHE A 1 87 ? 5.379 -4.081 -12.691 1.00 94.38 87 PHE A N 1
ATOM 622 C CA . PHE A 1 87 ? 5.472 -5.117 -13.723 1.00 94.38 87 PHE A CA 1
ATOM 623 C C . PHE A 1 87 ? 4.894 -4.591 -15.040 1.00 94.38 87 PHE A C 1
ATOM 625 O O . PHE A 1 87 ? 3.944 -3.813 -15.032 1.00 94.38 87 PHE A O 1
ATOM 632 N N . LYS A 1 88 ? 5.413 -5.032 -16.193 1.00 93.38 88 LYS A N 1
ATOM 633 C CA . LYS A 1 88 ? 4.754 -4.765 -17.486 1.00 93.38 88 LYS A CA 1
ATOM 634 C C . LYS A 1 88 ? 3.405 -5.490 -17.511 1.00 93.38 88 LYS A C 1
ATOM 636 O O . LYS A 1 88 ? 3.395 -6.706 -17.320 1.00 93.38 88 LYS A O 1
ATOM 641 N N . SER A 1 89 ? 2.304 -4.782 -17.771 1.00 94.25 89 SER A N 1
ATOM 642 C CA . SER A 1 89 ? 0.964 -5.397 -17.807 1.00 94.25 89 SER A CA 1
ATOM 643 C C . SER A 1 89 ? 0.921 -6.586 -18.772 1.00 94.25 89 SER A C 1
ATOM 645 O O . SER A 1 89 ? 1.498 -6.530 -19.860 1.00 94.25 89 SER A O 1
ATOM 647 N N . GLY A 1 90 ? 0.264 -7.672 -18.362 1.00 91.62 90 GLY A N 1
ATOM 648 C CA . GLY A 1 90 ? 0.118 -8.887 -19.172 1.00 91.62 90 GLY A CA 1
ATOM 649 C C . GLY A 1 90 ? 1.363 -9.781 -19.284 1.00 91.62 90 GLY A C 1
ATOM 650 O O . GLY A 1 90 ? 1.307 -10.792 -19.981 1.00 91.62 90 GLY A O 1
ATOM 651 N N . SER A 1 91 ? 2.484 -9.468 -18.619 1.00 92.06 91 SER A N 1
ATOM 652 C CA . SER A 1 91 ? 3.569 -10.452 -18.463 1.00 92.06 91 SER A CA 1
ATOM 653 C C . SER A 1 91 ? 3.172 -11.576 -17.491 1.00 92.06 91 SER A C 1
ATOM 655 O O . SER A 1 91 ? 2.291 -11.392 -16.655 1.00 92.06 91 SER A O 1
ATOM 657 N N . ALA A 1 92 ? 3.819 -12.741 -17.597 1.00 94.00 92 ALA A N 1
ATOM 658 C CA . ALA A 1 92 ? 3.494 -13.929 -16.801 1.00 94.00 92 ALA A CA 1
ATOM 659 C C . ALA A 1 92 ? 3.556 -13.696 -15.275 1.00 94.00 92 ALA A C 1
ATOM 661 O O . ALA A 1 92 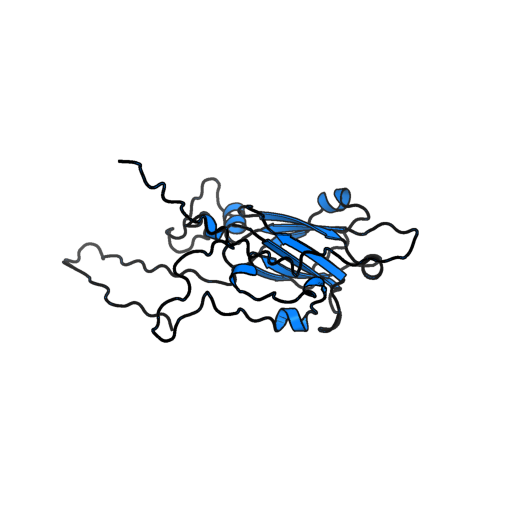? 4.269 -12.814 -14.794 1.00 94.00 92 ALA A O 1
ATOM 662 N N . GLU A 1 93 ? 2.863 -14.532 -14.498 1.00 92.81 93 GLU A N 1
ATOM 663 C CA . GLU A 1 93 ? 2.880 -14.458 -13.026 1.00 92.81 93 GLU A CA 1
ATOM 664 C C . GLU A 1 93 ? 4.285 -14.701 -12.431 1.00 92.81 93 GLU A C 1
ATOM 666 O O . GLU A 1 93 ? 4.616 -14.121 -11.400 1.00 92.81 93 GLU A O 1
ATOM 671 N N . THR A 1 94 ? 5.146 -15.451 -13.130 1.00 92.88 94 THR A N 1
ATOM 672 C CA . THR A 1 94 ? 6.568 -15.681 -12.802 1.00 92.88 94 THR A CA 1
ATOM 673 C C . THR A 1 94 ? 7.522 -14.598 -13.330 1.00 92.88 94 THR A C 1
ATOM 675 O O . THR A 1 94 ? 8.740 -14.726 -13.203 1.00 92.88 94 THR A O 1
ATOM 678 N N . ALA A 1 95 ? 7.014 -13.535 -13.963 1.00 88.19 95 ALA A N 1
ATOM 679 C CA . ALA A 1 95 ? 7.862 -12.452 -14.448 1.00 88.19 95 ALA A CA 1
ATOM 680 C C . ALA A 1 95 ? 8.471 -11.665 -13.278 1.00 88.19 95 ALA A C 1
ATOM 682 O O . ALA A 1 95 ? 7.772 -11.311 -12.330 1.00 88.19 95 ALA A O 1
ATOM 683 N N . ALA A 1 96 ? 9.758 -11.333 -13.389 1.00 88.75 96 ALA A N 1
ATOM 684 C CA . ALA A 1 96 ? 10.418 -10.405 -12.478 1.00 88.75 96 ALA A CA 1
ATOM 685 C C . ALA A 1 96 ? 9.853 -8.974 -12.633 1.00 88.75 96 ALA A C 1
ATOM 687 O O . ALA A 1 96 ? 9.417 -8.599 -13.733 1.00 88.75 96 ALA A O 1
ATOM 688 N N . PRO A 1 97 ? 9.882 -8.153 -11.569 1.00 91.88 97 PRO A N 1
ATOM 689 C CA . PRO A 1 97 ? 9.472 -6.757 -11.638 1.00 91.88 97 PRO A CA 1
ATOM 690 C C . PRO A 1 97 ? 10.390 -5.949 -12.566 1.00 91.88 97 PRO A C 1
ATOM 692 O O . PRO A 1 97 ? 11.602 -6.149 -12.629 1.00 91.88 97 PRO A O 1
ATOM 695 N N . ILE A 1 98 ? 9.797 -4.994 -13.281 1.00 91.12 98 ILE A N 1
ATOM 696 C CA . ILE A 1 98 ? 10.493 -4.011 -14.121 1.00 91.12 98 ILE A CA 1
ATOM 697 C C . ILE A 1 98 ? 10.900 -2.753 -13.347 1.00 91.12 98 ILE A C 1
ATOM 699 O O . ILE A 1 98 ? 11.548 -1.878 -13.909 1.00 91.12 98 ILE A O 1
ATOM 703 N N . GLY A 1 99 ? 10.518 -2.638 -12.080 1.00 90.62 99 GLY A N 1
ATOM 704 C CA . GLY A 1 99 ? 10.918 -1.562 -11.181 1.00 90.62 99 GLY A CA 1
ATOM 705 C C . GLY A 1 99 ? 10.654 -1.977 -9.743 1.00 90.62 99 GLY A C 1
ATOM 706 O O . GLY A 1 99 ? 9.664 -2.659 -9.474 1.00 90.62 99 GLY A O 1
ATOM 707 N N . PHE A 1 100 ? 11.544 -1.581 -8.839 1.00 91.69 100 PHE A N 1
ATOM 708 C CA . PHE A 1 100 ? 11.370 -1.766 -7.405 1.00 91.69 100 PHE A CA 1
ATOM 709 C C . PHE A 1 100 ? 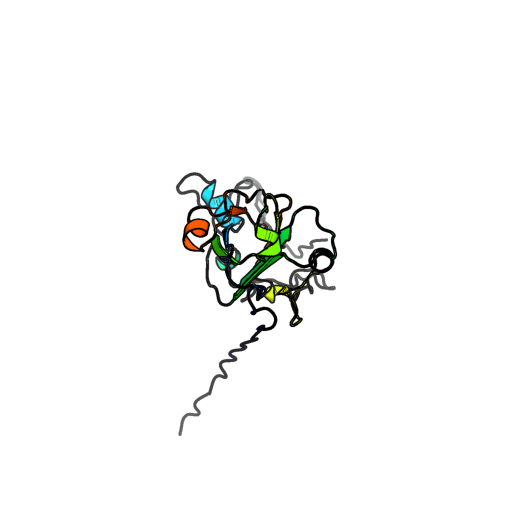11.873 -0.536 -6.659 1.00 91.69 100 PHE A C 1
ATOM 711 O O . PHE A 1 100 ? 12.912 0.024 -7.024 1.00 91.69 100 PHE A O 1
ATOM 718 N N . LYS A 1 101 ? 11.141 -0.150 -5.615 1.00 91.38 101 LYS A N 1
ATOM 719 C CA . LYS A 1 101 ? 11.480 0.953 -4.720 1.00 91.38 101 LYS A CA 1
ATOM 720 C C . LYS A 1 101 ? 11.098 0.589 -3.288 1.00 91.38 101 LYS A C 1
ATOM 722 O O . LYS A 1 101 ? 9.974 0.138 -3.056 1.00 91.38 101 LYS A O 1
ATOM 727 N N . ALA A 1 102 ? 12.014 0.804 -2.348 1.00 90.38 102 ALA A N 1
ATOM 728 C CA . ALA A 1 102 ? 11.764 0.661 -0.919 1.00 90.38 102 ALA A CA 1
ATOM 729 C C . ALA A 1 102 ? 12.187 1.919 -0.157 1.00 90.38 102 ALA A C 1
ATOM 731 O O . ALA A 1 102 ? 13.266 2.460 -0.379 1.00 90.38 102 ALA A O 1
ATOM 732 N N . GLU A 1 103 ? 11.352 2.354 0.782 1.00 90.12 103 GLU A N 1
ATOM 733 C CA . GLU A 1 103 ? 11.665 3.438 1.713 1.00 90.12 103 GLU A CA 1
ATOM 734 C C . GLU A 1 103 ? 11.188 3.047 3.117 1.00 90.12 103 GLU A C 1
ATOM 736 O O . GLU A 1 103 ? 10.144 2.413 3.279 1.00 90.12 103 GLU A O 1
ATOM 741 N N . THR A 1 104 ? 11.977 3.389 4.133 1.00 88.94 104 THR A N 1
ATOM 742 C CA . THR A 1 104 ? 11.785 2.994 5.538 1.00 88.94 104 THR A CA 1
ATOM 743 C C . THR A 1 104 ? 12.243 4.121 6.454 1.00 88.94 104 THR A C 1
ATOM 745 O O . THR A 1 104 ? 13.170 4.847 6.097 1.00 88.94 104 THR A O 1
ATOM 748 N N . GLY A 1 105 ? 11.660 4.234 7.648 1.00 88.69 105 GLY A N 1
ATOM 749 C CA . GLY A 1 105 ? 11.955 5.348 8.558 1.00 88.69 105 GLY A CA 1
ATOM 750 C C . GLY A 1 105 ? 11.259 6.648 8.145 1.00 88.69 105 GLY A C 1
ATOM 751 O O . GLY A 1 105 ? 11.710 7.732 8.507 1.00 88.69 105 GLY A O 1
ATOM 752 N N . LEU A 1 106 ? 10.174 6.533 7.376 1.00 91.94 106 LEU A N 1
ATOM 753 C CA . LEU A 1 106 ? 9.262 7.634 7.090 1.00 91.94 106 LEU A CA 1
ATOM 754 C C . LEU A 1 106 ? 8.469 7.997 8.361 1.00 91.94 106 LEU A C 1
ATOM 756 O O . LEU A 1 106 ? 8.394 7.223 9.316 1.00 91.94 106 LEU A O 1
ATOM 760 N N . ASN A 1 107 ? 7.862 9.181 8.366 1.00 93.31 107 ASN A N 1
ATOM 761 C CA . ASN A 1 107 ? 6.909 9.610 9.397 1.00 93.31 107 ASN A CA 1
ATOM 762 C C . ASN A 1 107 ? 5.769 10.426 8.760 1.00 93.31 107 ASN A C 1
ATOM 764 O O . ASN A 1 107 ? 5.246 11.383 9.340 1.00 93.31 107 ASN A O 1
ATOM 768 N N . GLU A 1 108 ? 5.421 10.071 7.524 1.00 94.25 108 GLU A N 1
ATOM 769 C CA . GLU A 1 108 ? 4.486 10.828 6.699 1.00 94.25 108 GLU A CA 1
ATOM 770 C C . GLU A 1 108 ? 3.037 10.529 7.081 1.00 94.25 108 GLU A C 1
ATOM 772 O O . GLU A 1 108 ? 2.702 9.462 7.600 1.00 94.25 108 GLU A O 1
ATOM 777 N N . THR A 1 109 ? 2.158 11.495 6.830 1.00 91.88 109 THR A N 1
ATOM 778 C CA . THR A 1 109 ? 0.748 11.442 7.222 1.00 91.88 109 THR A CA 1
ATOM 779 C C . THR A 1 109 ? -0.128 11.577 5.984 1.00 91.88 109 THR A C 1
ATOM 781 O O . THR A 1 109 ? -0.101 12.588 5.286 1.00 91.88 109 THR A O 1
ATOM 784 N N . GLY A 1 110 ? -0.945 10.559 5.719 1.00 89.12 110 GLY A N 1
ATOM 785 C CA . GLY A 1 110 ? -1.993 10.614 4.704 1.00 89.12 110 GLY A CA 1
ATOM 786 C C . GLY A 1 110 ? -1.543 10.422 3.248 1.00 89.12 110 GLY A C 1
ATOM 787 O O . GLY A 1 110 ? -2.242 9.752 2.490 1.00 89.12 110 GLY A O 1
ATOM 788 N N . SER A 1 111 ? -0.416 10.973 2.799 1.00 92.88 111 SER A N 1
ATOM 789 C CA . SER A 1 111 ? 0.091 10.755 1.430 1.00 92.88 111 SER A CA 1
ATOM 790 C C . SER A 1 111 ? 1.610 10.821 1.357 1.00 92.88 111 SER A C 1
ATOM 792 O O . SER A 1 111 ? 2.240 11.431 2.213 1.00 92.88 111 SER A O 1
ATOM 794 N N . HIS A 1 112 ? 2.188 10.193 0.332 1.00 95.06 112 HIS A N 1
ATOM 795 C CA . HIS A 1 112 ? 3.633 10.172 0.101 1.00 95.06 112 HIS A CA 1
ATOM 796 C C . HIS A 1 112 ? 3.968 10.118 -1.395 1.00 95.06 112 HIS A C 1
ATOM 798 O O . HIS A 1 112 ? 3.209 9.554 -2.188 1.00 95.06 112 HIS A O 1
ATOM 804 N N . GLN A 1 113 ? 5.111 10.684 -1.789 1.00 94.94 113 GLN A N 1
ATOM 805 C CA . GLN A 1 113 ? 5.603 10.639 -3.169 1.00 94.94 113 GLN A CA 1
ATOM 806 C C . GLN A 1 113 ? 6.760 9.652 -3.307 1.00 94.94 113 GLN A C 1
ATOM 808 O O . GLN A 1 113 ? 7.781 9.784 -2.642 1.00 94.94 113 GLN A O 1
ATOM 813 N N . VAL A 1 114 ? 6.616 8.697 -4.225 1.00 93.75 114 VAL A N 1
ATOM 814 C CA . VAL A 1 114 ? 7.602 7.644 -4.487 1.00 93.75 114 VAL A CA 1
ATOM 815 C C . VAL A 1 114 ? 8.210 7.841 -5.870 1.00 93.75 114 VAL A C 1
ATOM 817 O O . VAL A 1 114 ? 7.526 7.670 -6.882 1.00 93.75 114 VAL A O 1
ATOM 820 N N . SER A 1 115 ? 9.507 8.145 -5.917 1.00 92.81 115 SER A N 1
ATOM 821 C CA . SER A 1 115 ? 10.290 8.188 -7.157 1.00 92.81 115 SER A CA 1
ATOM 822 C C . SER A 1 115 ? 10.964 6.837 -7.390 1.00 92.81 115 SER A C 1
ATOM 824 O O . SER A 1 115 ? 11.768 6.384 -6.572 1.00 92.81 115 SER A O 1
ATOM 826 N N . MET A 1 116 ? 10.639 6.179 -8.503 1.00 91.00 116 MET A N 1
ATOM 827 C CA . MET A 1 116 ? 11.119 4.836 -8.832 1.00 91.00 116 MET A CA 1
ATOM 828 C C . MET A 1 116 ? 11.768 4.802 -10.217 1.00 91.00 116 MET A C 1
ATOM 830 O O . MET A 1 116 ? 11.215 5.293 -11.204 1.00 91.00 116 MET A O 1
ATOM 834 N N . LYS A 1 117 ? 12.938 4.163 -10.299 1.00 89.50 117 LYS A N 1
ATOM 835 C CA . LYS A 1 117 ? 13.622 3.860 -11.559 1.00 89.50 117 LYS A CA 1
ATOM 836 C C . LYS A 1 117 ? 13.073 2.564 -12.164 1.00 89.50 117 LYS A C 1
ATOM 838 O O . LYS A 1 117 ? 12.877 1.575 -11.458 1.00 89.50 117 LYS A O 1
ATOM 843 N N . LEU A 1 118 ? 12.861 2.569 -13.476 1.00 88.25 118 LEU A N 1
ATOM 844 C CA . LEU A 1 118 ? 12.406 1.420 -14.256 1.00 88.25 118 LEU A CA 1
ATOM 845 C C . LEU A 1 118 ? 13.557 0.815 -15.071 1.00 88.25 118 LEU A C 1
ATOM 847 O O . LEU A 1 118 ? 14.471 1.510 -15.519 1.00 88.25 118 LEU A O 1
ATOM 851 N N . LEU A 1 119 ? 13.493 -0.497 -15.298 1.00 81.62 119 LEU A N 1
ATOM 852 C CA . LEU A 1 119 ? 14.420 -1.241 -16.142 1.00 81.62 119 LEU A CA 1
ATOM 853 C C . LEU A 1 119 ? 14.353 -0.734 -17.584 1.00 81.62 119 LEU A C 1
ATOM 855 O O . LEU A 1 119 ? 13.327 -0.844 -18.257 1.00 81.62 119 LEU A O 1
ATOM 859 N N . ARG A 1 120 ? 15.488 -0.251 -18.093 1.00 71.75 120 ARG A N 1
ATOM 860 C CA . ARG A 1 120 ? 15.615 0.365 -19.422 1.00 71.75 120 ARG A CA 1
ATOM 861 C C . ARG A 1 120 ? 15.075 -0.512 -20.561 1.00 71.75 120 ARG A C 1
ATOM 863 O O . ARG A 1 120 ? 14.385 -0.004 -21.440 1.00 71.75 120 ARG A O 1
ATOM 870 N N . LYS A 1 121 ? 15.320 -1.831 -20.534 1.00 66.06 121 LYS A N 1
ATOM 871 C CA . LYS A 1 121 ? 14.785 -2.784 -21.534 1.00 66.06 121 LYS A CA 1
ATOM 872 C C . LYS A 1 121 ? 13.249 -2.863 -21.534 1.00 66.06 121 LYS A C 1
ATOM 874 O O . LYS A 1 121 ? 12.668 -3.191 -22.563 1.00 66.06 121 LYS A O 1
ATOM 879 N N . ALA A 1 122 ? 12.594 -2.574 -20.410 1.00 65.19 122 ALA A N 1
ATOM 880 C CA . ALA A 1 122 ? 11.137 -2.530 -20.319 1.00 65.19 122 ALA A CA 1
ATOM 881 C C . ALA A 1 122 ? 10.556 -1.161 -20.709 1.00 65.19 122 ALA A C 1
ATOM 883 O O . ALA A 1 122 ? 9.409 -1.107 -21.134 1.00 65.19 122 ALA A O 1
ATOM 884 N N . ALA A 1 123 ? 11.334 -0.083 -20.568 1.00 63.94 123 ALA A N 1
ATOM 885 C CA . ALA A 1 123 ? 10.859 1.298 -20.621 1.00 63.94 123 ALA A CA 1
ATOM 886 C C . ALA A 1 123 ? 10.575 1.868 -22.025 1.00 63.94 123 ALA A C 1
ATOM 888 O O . ALA A 1 123 ? 9.735 2.754 -22.144 1.00 63.94 123 ALA A O 1
ATOM 889 N N . GLY A 1 124 ? 11.264 1.388 -23.069 1.00 63.84 124 GLY A N 1
ATOM 890 C CA . GLY A 1 124 ? 11.246 2.015 -24.404 1.00 63.84 124 GLY A CA 1
ATOM 891 C C . GLY A 1 124 ? 9.859 2.150 -25.048 1.00 63.84 124 GLY A C 1
ATOM 892 O O . GLY A 1 124 ? 9.578 3.182 -25.644 1.00 63.84 124 GLY A O 1
ATOM 893 N N . ASP A 1 125 ? 8.996 1.149 -24.849 1.00 72.44 125 ASP A N 1
ATOM 894 C CA . ASP A 1 125 ? 7.607 1.095 -25.336 1.00 72.44 125 ASP A CA 1
ATOM 895 C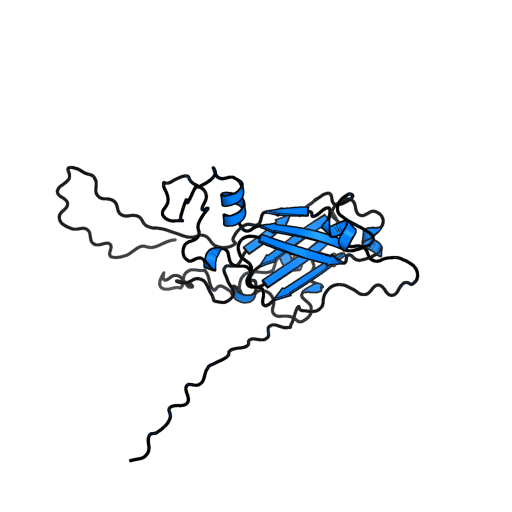 C . ASP A 1 125 ? 6.640 0.759 -24.179 1.00 72.44 125 ASP A C 1
ATOM 897 O O . ASP A 1 125 ? 5.755 -0.097 -24.291 1.00 72.44 125 ASP A O 1
ATOM 901 N N . LEU A 1 126 ? 6.862 1.350 -22.998 1.00 87.62 126 LEU A N 1
ATOM 902 C CA . LEU A 1 126 ? 6.086 1.025 -21.801 1.00 87.62 126 LEU A CA 1
ATOM 903 C C . LEU A 1 126 ? 4.776 1.813 -21.734 1.00 87.62 126 LEU A C 1
ATOM 905 O O . LEU A 1 126 ? 4.711 2.896 -21.156 1.00 87.62 126 LEU A O 1
ATOM 909 N N . GLU A 1 127 ? 3.714 1.243 -22.298 1.00 91.31 127 GLU A N 1
ATOM 910 C CA . GLU A 1 127 ? 2.384 1.854 -22.219 1.00 91.31 127 GLU A CA 1
ATOM 911 C C . GLU A 1 127 ? 1.674 1.555 -20.898 1.00 91.31 127 GLU A C 1
ATOM 913 O O . GLU A 1 127 ? 1.202 2.492 -20.257 1.00 91.31 127 GLU A O 1
ATOM 918 N N . ASN A 1 128 ? 1.629 0.287 -20.461 1.00 95.31 128 ASN A N 1
ATOM 919 C CA . ASN A 1 128 ? 0.824 -0.141 -19.311 1.00 95.31 128 ASN A CA 1
ATOM 920 C C . ASN A 1 128 ? 1.621 -0.965 -18.278 1.00 95.31 128 ASN A C 1
ATOM 922 O O . ASN A 1 128 ? 2.371 -1.884 -18.633 1.00 95.31 128 ASN A O 1
ATOM 926 N N . ILE A 1 129 ? 1.407 -0.687 -16.985 1.00 95.25 129 ILE A N 1
ATOM 927 C CA . ILE A 1 129 ? 2.015 -1.408 -15.852 1.00 95.25 129 ILE A CA 1
ATOM 928 C C . ILE A 1 129 ? 0.993 -1.905 -14.828 1.00 95.25 129 ILE A C 1
ATOM 930 O O . ILE A 1 129 ? -0.071 -1.317 -14.644 1.00 95.25 129 ILE A O 1
ATOM 934 N N . ASP A 1 130 ? 1.376 -2.968 -14.128 1.00 96.19 130 ASP A N 1
ATOM 935 C CA . ASP A 1 130 ? 0.761 -3.367 -12.868 1.00 96.19 130 ASP A CA 1
ATOM 936 C C . ASP A 1 130 ? 1.653 -2.889 -11.715 1.00 96.19 130 ASP A C 1
ATOM 938 O O . ASP A 1 130 ? 2.877 -3.036 -11.776 1.00 96.19 130 ASP A O 1
ATOM 942 N N . LEU A 1 131 ? 1.047 -2.342 -10.665 1.00 95.75 131 LEU A N 1
ATOM 943 C CA . LEU A 1 131 ? 1.703 -1.949 -9.423 1.00 95.75 131 LEU A CA 1
ATOM 944 C C . LEU A 1 131 ? 1.237 -2.850 -8.281 1.00 95.75 131 LEU A C 1
ATOM 946 O O . LEU A 1 131 ? 0.036 -3.006 -8.059 1.00 95.75 131 LEU A O 1
ATOM 950 N N . PHE A 1 132 ? 2.191 -3.386 -7.527 1.00 94.25 132 PHE A N 1
ATOM 951 C CA . PHE A 1 132 ? 1.968 -4.000 -6.221 1.00 94.25 132 PHE A CA 1
ATOM 952 C C . PHE A 1 132 ? 2.598 -3.077 -5.183 1.00 94.25 132 PHE A C 1
ATOM 954 O O . PHE A 1 132 ? 3.750 -2.669 -5.339 1.00 94.25 132 PHE A O 1
ATOM 961 N N . ILE A 1 133 ? 1.829 -2.695 -4.167 1.00 93.06 133 ILE A N 1
ATOM 962 C CA . ILE A 1 133 ? 2.222 -1.679 -3.191 1.00 93.06 133 ILE A CA 1
ATOM 963 C C . ILE A 1 133 ? 1.896 -2.186 -1.792 1.00 93.06 133 ILE A C 1
ATOM 965 O O . ILE A 1 133 ? 0.759 -2.580 -1.525 1.00 93.06 133 ILE A O 1
ATOM 969 N N . LEU A 1 134 ? 2.891 -2.135 -0.907 1.00 90.88 134 LEU A N 1
ATOM 970 C CA . LEU A 1 134 ? 2.774 -2.429 0.518 1.00 90.88 134 LEU A CA 1
ATOM 971 C C . LEU A 1 134 ? 3.340 -1.250 1.312 1.00 90.88 134 LEU A C 1
ATOM 973 O O . LEU A 1 134 ? 4.457 -0.808 1.052 1.00 90.88 134 LEU A O 1
ATOM 977 N N . LEU A 1 135 ? 2.580 -0.750 2.279 1.00 91.75 135 LEU A N 1
ATOM 978 C CA . LEU A 1 135 ? 3.032 0.215 3.281 1.00 91.75 135 LEU A CA 1
ATOM 979 C C . LEU A 1 135 ? 2.991 -0.458 4.648 1.00 91.75 135 LEU A C 1
ATOM 981 O O . LEU A 1 135 ? 2.108 -1.287 4.898 1.00 91.75 135 LEU A O 1
ATOM 985 N N . ASN A 1 136 ? 3.902 -0.057 5.535 1.00 91.19 136 ASN A N 1
ATOM 986 C CA . ASN A 1 136 ? 3.958 -0.526 6.922 1.00 91.19 136 ASN A CA 1
ATOM 987 C C . ASN A 1 136 ? 4.057 -2.067 7.017 1.00 91.19 136 ASN A C 1
ATOM 989 O O . ASN A 1 136 ? 3.505 -2.691 7.925 1.00 91.19 136 ASN A O 1
ATOM 993 N N . ALA A 1 137 ? 4.729 -2.706 6.050 1.00 86.25 137 ALA A N 1
ATOM 994 C CA . ALA A 1 137 ? 4.784 -4.168 5.896 1.00 86.25 137 ALA A CA 1
ATOM 995 C C . ALA A 1 137 ? 5.506 -4.882 7.058 1.00 86.25 137 ALA A C 1
ATOM 997 O O . ALA A 1 137 ? 5.337 -6.080 7.279 1.00 86.25 137 ALA A O 1
ATOM 998 N N . GLU A 1 138 ? 6.287 -4.137 7.830 1.00 85.12 138 GLU A N 1
ATOM 999 C CA . GLU A 1 138 ? 6.980 -4.594 9.028 1.00 85.12 138 GLU A CA 1
ATOM 1000 C C . GLU A 1 138 ? 5.987 -4.937 10.159 1.00 85.12 138 GLU A C 1
ATOM 1002 O O . GLU A 1 138 ? 6.275 -5.810 10.972 1.00 85.12 138 GLU A O 1
ATOM 1007 N N . SER A 1 139 ? 4.777 -4.354 10.158 1.00 84.25 139 SER A N 1
ATOM 1008 C CA . SER A 1 139 ? 3.696 -4.666 11.118 1.00 84.25 139 SER A CA 1
ATOM 1009 C C . SER A 1 139 ? 3.102 -6.080 10.982 1.00 84.25 139 SER A C 1
ATOM 1011 O O . SER A 1 139 ? 2.427 -6.559 11.892 1.00 84.25 139 SER A O 1
ATOM 1013 N N . ILE A 1 140 ? 3.346 -6.750 9.850 1.00 76.62 140 ILE A N 1
ATOM 1014 C CA . ILE A 1 140 ? 2.717 -8.020 9.431 1.00 76.62 140 ILE A CA 1
ATOM 1015 C C . ILE A 1 140 ? 3.736 -9.108 9.060 1.00 76.62 140 ILE A C 1
ATOM 1017 O O . ILE A 1 140 ? 3.349 -10.198 8.636 1.00 76.62 140 ILE A O 1
ATOM 1021 N N . GLY A 1 141 ? 5.038 -8.821 9.193 1.00 77.12 141 GLY A N 1
ATOM 1022 C CA . GLY A 1 141 ? 6.115 -9.807 9.044 1.00 77.12 141 GLY A CA 1
ATOM 1023 C C . GLY A 1 141 ? 6.158 -10.539 7.695 1.00 77.12 141 GLY A C 1
ATOM 1024 O O . GLY A 1 141 ? 6.593 -11.686 7.656 1.00 77.12 141 GLY A O 1
ATOM 1025 N N . VAL A 1 142 ? 5.675 -9.915 6.613 1.00 72.00 142 VAL A N 1
ATOM 1026 C CA . VAL A 1 142 ? 5.531 -10.549 5.281 1.00 72.00 142 VAL A CA 1
ATOM 1027 C C . VAL A 1 142 ? 6.847 -10.653 4.511 1.00 72.00 142 VAL A C 1
ATOM 1029 O O . VAL A 1 142 ? 6.982 -11.489 3.625 1.00 72.00 142 VAL A O 1
ATOM 1032 N N . LEU A 1 14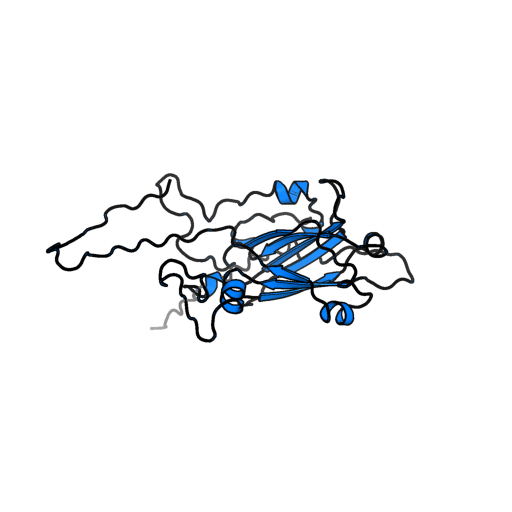3 ? 7.804 -9.771 4.802 1.00 76.31 143 LEU A N 1
ATOM 1033 C CA . LEU A 1 143 ? 8.997 -9.566 3.982 1.00 76.31 143 LEU A CA 1
ATOM 1034 C C . LEU A 1 143 ? 10.244 -9.816 4.828 1.00 76.31 143 LEU A C 1
ATOM 1036 O O . LEU A 1 143 ? 10.740 -8.930 5.520 1.00 76.31 143 LEU A O 1
ATOM 1040 N N . ASN A 1 144 ? 10.705 -11.060 4.793 1.00 60.84 144 ASN A N 1
ATOM 1041 C CA . ASN A 1 144 ? 11.757 -11.606 5.647 1.00 60.84 144 ASN A CA 1
ATOM 1042 C C . ASN A 1 144 ? 13.078 -11.907 4.908 1.00 60.84 144 ASN A C 1
ATOM 1044 O O . ASN A 1 144 ? 14.106 -12.039 5.568 1.00 60.84 144 ASN A O 1
ATOM 1048 N N . ASP A 1 145 ? 13.085 -11.938 3.571 1.00 61.22 145 ASP A N 1
ATOM 1049 C CA . ASP A 1 145 ? 14.227 -12.402 2.767 1.00 61.22 145 ASP A CA 1
ATOM 1050 C C . ASP A 1 145 ? 14.974 -11.295 2.009 1.00 61.22 145 ASP A C 1
ATOM 1052 O O . ASP A 1 145 ? 14.381 -10.345 1.514 1.00 61.22 145 ASP A O 1
ATOM 1056 N N . ASN A 1 146 ? 16.278 -11.486 1.777 1.00 60.66 146 ASN A N 1
ATOM 1057 C CA . ASN A 1 146 ? 17.161 -10.544 1.060 1.00 60.66 146 ASN A CA 1
ATOM 1058 C C . ASN A 1 146 ? 16.842 -10.325 -0.444 1.00 60.66 146 ASN A C 1
ATOM 1060 O O . ASN A 1 146 ? 17.615 -9.681 -1.151 1.00 60.66 146 ASN A O 1
ATOM 1064 N N . ASN A 1 147 ? 15.742 -10.887 -0.956 1.00 68.69 147 ASN A N 1
ATOM 1065 C CA . ASN A 1 147 ? 15.352 -10.874 -2.371 1.00 68.69 147 ASN A CA 1
ATOM 1066 C C . ASN A 1 147 ? 14.012 -10.155 -2.627 1.00 68.69 147 ASN A C 1
ATOM 1068 O O . ASN A 1 147 ? 13.426 -10.341 -3.695 1.00 68.69 147 ASN A O 1
ATOM 1072 N N . CYS A 1 148 ? 13.514 -9.324 -1.696 1.00 79.25 148 CYS A N 1
ATOM 1073 C CA . CYS A 1 148 ? 12.214 -8.643 -1.838 1.00 79.25 148 CYS A CA 1
ATOM 1074 C C . CYS A 1 148 ? 12.065 -7.941 -3.198 1.00 79.25 148 CYS A C 1
ATOM 1076 O O . CYS A 1 148 ? 11.034 -8.059 -3.851 1.00 79.25 148 CYS A O 1
ATOM 1078 N N . ASN A 1 149 ? 13.120 -7.271 -3.675 1.00 83.94 149 ASN A N 1
ATOM 1079 C CA . ASN A 1 149 ? 13.150 -6.556 -4.957 1.00 83.94 149 ASN A CA 1
ATOM 1080 C C . ASN A 1 149 ? 12.981 -7.451 -6.204 1.00 83.94 149 ASN A C 1
ATOM 1082 O O . ASN A 1 149 ? 12.809 -6.935 -7.313 1.00 83.94 149 ASN A O 1
ATOM 1086 N N . ARG A 1 150 ? 13.019 -8.779 -6.042 1.00 85.69 150 ARG A N 1
ATOM 1087 C CA . ARG A 1 150 ? 12.869 -9.784 -7.105 1.00 85.69 150 ARG A CA 1
ATOM 1088 C C . ARG A 1 150 ? 11.577 -10.585 -7.054 1.00 85.69 150 ARG A C 1
ATOM 1090 O O . ARG A 1 150 ? 11.347 -11.334 -8.001 1.00 85.69 150 ARG A O 1
ATOM 1097 N N . MET A 1 151 ? 10.752 -10.404 -6.020 1.00 89.25 151 MET A N 1
ATOM 1098 C CA . MET A 1 151 ? 9.484 -11.124 -5.885 1.00 89.25 151 MET A CA 1
ATOM 1099 C C . MET A 1 151 ? 8.627 -10.959 -7.144 1.00 89.25 151 MET A C 1
ATOM 1101 O O . MET A 1 151 ? 8.354 -9.847 -7.604 1.00 89.25 151 MET A O 1
ATOM 1105 N N . THR A 1 152 ? 8.232 -12.092 -7.705 1.00 91.62 152 THR A N 1
ATOM 1106 C CA . THR A 1 152 ? 7.320 -12.226 -8.840 1.00 91.62 152 THR A CA 1
ATOM 1107 C C . THR A 1 152 ? 5.886 -11.885 -8.430 1.00 91.62 152 THR A C 1
ATOM 1109 O O . THR A 1 152 ? 5.568 -11.783 -7.242 1.00 91.62 152 THR A O 1
ATOM 1112 N N . ARG A 1 153 ? 4.971 -11.740 -9.401 1.00 92.31 153 ARG A N 1
ATOM 1113 C CA . ARG A 1 153 ? 3.546 -11.554 -9.072 1.00 92.31 153 ARG A CA 1
ATOM 1114 C C . ARG A 1 153 ? 2.996 -12.739 -8.281 1.00 92.31 153 ARG A C 1
ATOM 1116 O O . ARG A 1 153 ? 2.251 -12.525 -7.332 1.00 92.31 153 ARG A O 1
ATOM 1123 N N . GLN A 1 154 ? 3.392 -13.962 -8.639 1.00 91.81 154 GLN A N 1
ATOM 1124 C C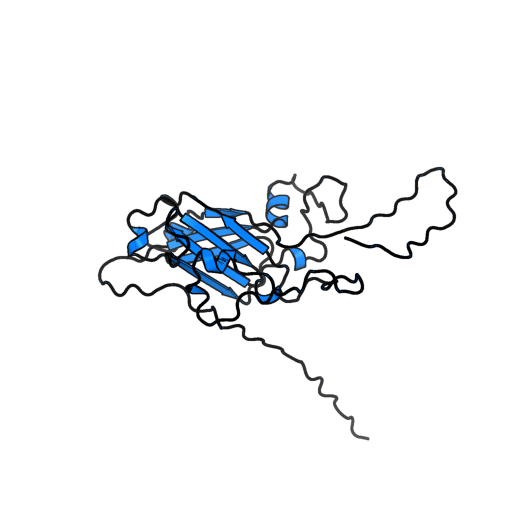A . GLN A 1 154 ? 2.963 -15.170 -7.940 1.00 91.81 154 GLN A CA 1
ATOM 1125 C C . GLN A 1 154 ? 3.366 -15.131 -6.460 1.00 91.81 154 GLN A C 1
ATOM 1127 O O . GLN A 1 154 ? 2.523 -15.367 -5.598 1.00 91.81 154 GLN A O 1
ATOM 1132 N N . GLU A 1 155 ? 4.618 -14.779 -6.160 1.00 90.56 155 GLU A N 1
ATOM 1133 C CA . GLU A 1 155 ? 5.112 -14.661 -4.782 1.00 90.56 155 GLU A CA 1
ATOM 1134 C C . GLU A 1 155 ? 4.409 -13.526 -4.024 1.00 90.56 155 GLU A C 1
ATOM 1136 O O . GLU A 1 155 ? 3.961 -13.735 -2.902 1.00 90.56 155 GLU A O 1
ATOM 1141 N N . LEU A 1 156 ? 4.211 -12.357 -4.647 1.00 89.88 156 LEU A N 1
ATOM 1142 C CA . LEU A 1 156 ? 3.488 -11.233 -4.032 1.00 89.88 156 LEU A CA 1
ATOM 1143 C C . LEU A 1 156 ? 1.996 -11.519 -3.786 1.00 89.88 156 LEU A C 1
ATOM 1145 O O . LEU A 1 156 ? 1.411 -10.931 -2.882 1.00 89.88 156 LEU A O 1
ATOM 1149 N N . ARG A 1 157 ? 1.367 -12.401 -4.575 1.00 88.06 157 ARG A N 1
ATOM 1150 C CA . ARG A 1 157 ? -0.017 -12.866 -4.354 1.00 88.06 157 ARG A CA 1
ATOM 1151 C C . ARG A 1 157 ? -0.114 -13.988 -3.323 1.00 88.06 157 ARG A C 1
ATOM 1153 O O . ARG A 1 157 ? -1.137 -14.093 -2.656 1.00 88.06 157 ARG A O 1
ATOM 1160 N N . ALA A 1 158 ? 0.908 -14.837 -3.231 1.00 87.12 158 ALA A N 1
ATOM 1161 C CA . ALA A 1 158 ? 0.990 -15.924 -2.257 1.00 87.12 158 ALA A CA 1
ATOM 1162 C C . ALA A 1 158 ? 1.457 -15.447 -0.869 1.00 87.12 158 ALA A C 1
ATOM 1164 O O . ALA A 1 158 ? 1.297 -16.171 0.109 1.00 87.12 158 ALA A O 1
ATOM 1165 N N . ALA A 1 159 ? 2.022 -14.242 -0.781 1.00 83.31 159 ALA A N 1
ATOM 1166 C CA . ALA A 1 159 ? 2.462 -13.609 0.452 1.00 83.31 159 ALA A CA 1
ATOM 1167 C C . ALA A 1 159 ? 1.293 -13.382 1.432 1.00 83.31 159 ALA A C 1
ATOM 1169 O O . ALA A 1 159 ? 0.493 -12.457 1.281 1.00 83.31 159 ALA A O 1
ATOM 1170 N N . THR A 1 160 ? 1.206 -14.225 2.460 1.00 75.94 160 THR A N 1
ATOM 1171 C CA . THR A 1 160 ? 0.214 -14.129 3.539 1.00 75.94 160 THR A CA 1
ATOM 1172 C C . THR A 1 160 ? 0.754 -13.356 4.738 1.00 75.94 160 THR A C 1
ATOM 1174 O O . THR A 1 160 ? 1.926 -13.482 5.087 1.00 75.94 160 THR A O 1
ATOM 1177 N N . PHE A 1 161 ? -0.113 -12.606 5.421 1.00 76.00 161 PHE A N 1
ATOM 1178 C CA . PHE A 1 161 ? 0.233 -11.946 6.681 1.00 76.00 161 PHE A CA 1
ATOM 1179 C C . PHE A 1 161 ? 0.545 -12.977 7.770 1.00 76.00 161 PHE A C 1
ATOM 1181 O O . PHE A 1 161 ? -0.280 -13.845 8.059 1.00 76.00 161 PHE A O 1
ATOM 1188 N N . ASN A 1 162 ? 1.702 -12.841 8.418 1.00 70.00 162 ASN A N 1
ATOM 1189 C CA . ASN A 1 162 ? 1.964 -13.534 9.672 1.00 70.00 162 ASN A CA 1
ATOM 1190 C C . ASN A 1 162 ? 1.143 -12.811 10.752 1.00 70.00 162 ASN A C 1
ATOM 1192 O O . ASN A 1 162 ? 1.334 -11.621 11.003 1.00 70.00 162 ASN A O 1
ATOM 1196 N N . SER A 1 163 ? 0.121 -13.495 11.272 1.00 65.00 163 SER A N 1
ATOM 1197 C CA . SER A 1 163 ? -1.043 -12.845 11.885 1.00 65.00 163 SER A CA 1
ATOM 1198 C C . SER A 1 163 ? -0.720 -12.089 13.180 1.00 65.00 163 SER A C 1
ATOM 1200 O O . SER A 1 163 ? -0.561 -12.703 14.231 1.00 65.00 163 SER A O 1
ATOM 1202 N N . ASN A 1 164 ? -0.724 -10.754 13.090 1.00 71.12 164 ASN A N 1
ATOM 1203 C CA . ASN A 1 164 ? -0.732 -9.814 14.222 1.00 71.12 164 ASN A CA 1
ATOM 1204 C C . ASN A 1 164 ? -2.082 -9.079 14.387 1.00 71.12 164 ASN A C 1
ATOM 1206 O O . ASN A 1 164 ? -2.263 -8.334 15.342 1.00 71.12 164 ASN A O 1
ATOM 1210 N N . PHE A 1 165 ? -3.025 -9.256 13.454 1.00 79.88 165 PHE A N 1
ATOM 1211 C CA . PHE A 1 165 ? -4.298 -8.514 13.384 1.00 79.88 165 PHE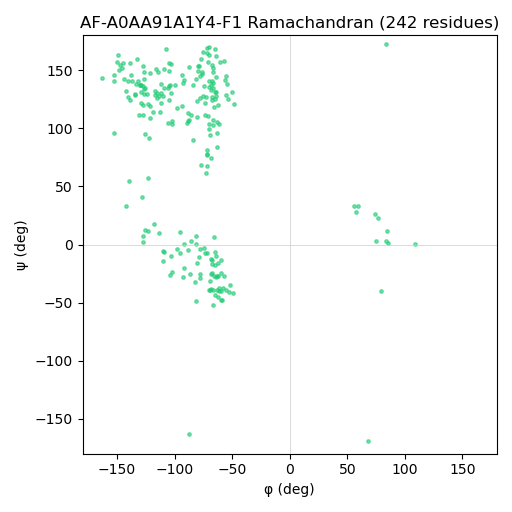 A CA 1
ATOM 1212 C C . PHE A 1 165 ? -5.538 -9.430 13.341 1.00 79.88 165 PHE A C 1
ATOM 1214 O O . PHE A 1 165 ? -6.633 -8.979 13.012 1.00 79.88 165 PHE A O 1
ATOM 1221 N N . GLY A 1 166 ? -5.366 -10.721 13.631 1.00 80.75 166 GLY A N 1
ATOM 1222 C CA . GLY A 1 166 ? -6.450 -11.697 13.708 1.00 80.75 166 GLY A CA 1
ATOM 1223 C C . GLY A 1 166 ? -7.095 -11.768 15.094 1.00 80.75 166 GLY A C 1
ATOM 1224 O O . GLY A 1 166 ? -6.910 -10.895 15.944 1.00 80.75 166 GLY A O 1
ATOM 1225 N N . ILE A 1 167 ? -7.829 -12.855 15.324 1.00 81.38 167 ILE A N 1
ATOM 1226 C CA . ILE A 1 167 ? -8.434 -13.208 16.612 1.00 81.38 167 ILE A CA 1
ATOM 1227 C C . ILE A 1 167 ? -7.682 -14.416 17.188 1.00 81.38 167 ILE A C 1
ATOM 1229 O O . ILE A 1 167 ? -7.372 -15.369 16.472 1.00 81.38 167 ILE A O 1
ATOM 1233 N N . ASN A 1 168 ? -7.354 -14.363 18.476 1.00 82.75 168 ASN A N 1
ATOM 1234 C CA . ASN A 1 168 ? -6.742 -15.455 19.225 1.00 82.75 168 ASN A CA 1
ATOM 1235 C C . ASN A 1 168 ? -7.746 -16.589 19.487 1.00 82.75 168 ASN A C 1
ATOM 1237 O O . ASN A 1 168 ? -8.959 -16.413 19.412 1.00 82.75 168 ASN A O 1
ATOM 1241 N N . THR A 1 169 ? -7.242 -17.761 19.877 1.00 84.44 169 THR A N 1
ATOM 1242 C CA . THR A 1 169 ? -8.079 -18.937 20.199 1.00 84.44 169 THR A CA 1
ATOM 1243 C C . THR A 1 169 ? -9.044 -18.736 21.378 1.00 84.44 169 THR A C 1
ATOM 1245 O O . THR A 1 169 ? -9.991 -19.504 21.517 1.00 84.44 169 THR A O 1
ATOM 1248 N N . ASP A 1 170 ? -8.837 -17.706 22.204 1.00 82.50 170 ASP A N 1
ATOM 1249 C CA . ASP A 1 170 ? -9.720 -17.303 23.307 1.00 82.50 170 ASP A CA 1
ATOM 1250 C C . ASP A 1 170 ? -10.774 -16.245 22.908 1.00 82.50 170 ASP A C 1
ATOM 1252 O O . ASP A 1 170 ? -11.577 -15.822 23.742 1.00 82.50 170 ASP A O 1
ATOM 1256 N N . GLY A 1 171 ? -10.789 -15.820 21.639 1.00 77.69 171 GLY A N 1
ATOM 1257 C CA . GLY A 1 171 ? -11.672 -14.775 21.117 1.00 77.69 171 GLY A CA 1
ATOM 1258 C C . GLY A 1 171 ? -11.158 -13.341 21.309 1.00 77.69 171 GLY A C 1
ATOM 1259 O O . GLY A 1 171 ? -11.849 -12.400 20.920 1.00 77.69 171 GLY A O 1
ATOM 1260 N N . SER A 1 172 ? -9.969 -13.137 21.890 1.00 81.50 172 SER A N 1
ATOM 1261 C CA . SER A 1 172 ? -9.366 -11.803 22.016 1.00 81.50 172 SER A CA 1
ATOM 1262 C C . SER A 1 172 ? -8.733 -11.326 20.694 1.00 81.50 172 SER A C 1
ATOM 1264 O O . SER A 1 172 ? -8.182 -12.138 19.948 1.00 81.50 172 SER A O 1
ATOM 1266 N N . PRO A 1 173 ? -8.769 -10.022 20.364 1.00 80.94 173 PRO A N 1
ATOM 1267 C CA . PRO A 1 173 ? -8.053 -9.494 19.204 1.00 80.94 173 PRO A CA 1
ATOM 1268 C C . PRO A 1 173 ? -6.534 -9.526 19.431 1.00 80.94 173 PRO A C 1
ATOM 1270 O O . PRO A 1 173 ? -6.053 -9.195 20.514 1.00 80.94 173 PRO A O 1
ATOM 1273 N N . GLN A 1 174 ? -5.769 -9.867 18.392 1.00 83.44 174 GLN A N 1
ATOM 1274 C CA . GLN A 1 174 ? -4.300 -9.909 18.446 1.00 83.44 174 GLN A CA 1
ATOM 1275 C C . GLN A 1 174 ? -3.654 -8.524 18.576 1.00 83.44 174 GLN A C 1
ATOM 1277 O O . GLN A 1 174 ? -2.615 -8.394 19.220 1.00 83.44 174 GLN A O 1
ATOM 1282 N N . ALA A 1 175 ? -4.290 -7.491 18.017 1.00 83.56 175 ALA A N 1
ATOM 1283 C CA . ALA A 1 175 ? -3.887 -6.098 18.164 1.00 83.56 175 ALA A CA 1
ATOM 1284 C C . ALA A 1 175 ? -5.039 -5.271 18.748 1.00 83.56 175 ALA A C 1
ATOM 1286 O O . ALA A 1 175 ? -6.117 -5.178 18.162 1.00 83.56 175 ALA A O 1
ATOM 1287 N N . THR A 1 176 ? -4.793 -4.643 19.899 1.00 84.44 176 THR A N 1
ATOM 1288 C CA . THR A 1 176 ? -5.702 -3.681 20.553 1.00 84.44 176 THR A CA 1
ATOM 1289 C C . THR A 1 176 ? -5.267 -2.226 20.362 1.00 84.44 176 THR A C 1
ATOM 1291 O O . THR A 1 176 ? -6.024 -1.309 20.674 1.00 84.44 176 THR A O 1
ATOM 1294 N N . THR A 1 177 ? -4.065 -2.004 19.827 1.00 86.88 177 THR A N 1
ATOM 1295 C CA . THR A 1 177 ? -3.481 -0.696 19.509 1.00 86.88 177 THR A CA 1
ATOM 1296 C C . THR A 1 177 ? -2.896 -0.713 18.098 1.00 86.88 177 THR A C 1
ATOM 1298 O O . THR A 1 177 ? -2.584 -1.774 17.556 1.00 86.88 177 THR A O 1
ATOM 1301 N N . VAL A 1 178 ? -2.710 0.465 17.497 1.00 88.56 178 VAL A N 1
ATOM 1302 C CA . VAL A 1 178 ? -1.911 0.592 16.267 1.00 88.56 178 VAL A CA 1
ATOM 1303 C C . VAL A 1 178 ? -0.459 0.202 16.590 1.00 88.56 178 VAL A C 1
ATOM 1305 O O . VAL A 1 178 ? 0.058 0.699 17.591 1.00 88.56 178 VAL A O 1
ATOM 1308 N N . PRO A 1 179 ? 0.207 -0.672 15.809 1.00 88.94 179 PRO A N 1
ATOM 1309 C CA . PRO A 1 179 ? 1.622 -0.978 16.022 1.00 88.94 179 PRO A CA 1
ATOM 1310 C C . PRO A 1 179 ? 2.527 0.218 15.717 1.00 88.94 179 PRO A C 1
ATOM 1312 O O . PRO A 1 179 ? 2.209 1.018 14.840 1.00 88.94 179 PRO A O 1
ATOM 1315 N N . ASP A 1 180 ? 3.709 0.269 16.333 1.00 89.69 180 ASP A N 1
ATOM 1316 C CA . ASP A 1 180 ? 4.713 1.325 16.099 1.00 89.69 180 ASP A CA 1
ATOM 1317 C C . ASP A 1 180 ? 5.186 1.404 14.632 1.00 89.69 180 ASP A C 1
ATOM 1319 O O . ASP A 1 180 ? 5.614 2.454 14.161 1.00 89.69 180 ASP A O 1
ATOM 1323 N N . ALA A 1 181 ? 5.085 0.295 13.891 1.00 89.00 181 ALA A N 1
ATOM 1324 C CA . ALA A 1 181 ? 5.357 0.228 12.453 1.00 89.00 181 ALA A CA 1
ATOM 1325 C C . ALA A 1 181 ? 4.180 0.702 11.570 1.00 89.00 181 ALA A C 1
ATOM 1327 O O . ALA A 1 181 ? 4.292 0.672 10.346 1.00 89.00 181 ALA A O 1
ATOM 1328 N N . GLY A 1 182 ? 3.059 1.119 12.170 1.00 90.69 182 GLY A N 1
ATOM 1329 C CA . GLY A 1 182 ? 1.825 1.561 11.518 1.00 90.69 182 GLY A CA 1
ATOM 1330 C C . GLY A 1 182 ? 0.868 0.438 11.115 1.00 90.69 182 GLY A C 1
ATOM 1331 O O . GLY A 1 182 ? 1.178 -0.750 11.201 1.00 90.69 182 GLY A O 1
ATOM 1332 N N . LEU A 1 183 ? -0.330 0.820 10.655 1.00 90.62 183 LEU A N 1
ATOM 1333 C CA . LEU A 1 183 ? -1.303 -0.135 10.113 1.00 90.62 183 LEU A CA 1
ATOM 1334 C C . LEU A 1 183 ? -0.890 -0.613 8.711 1.00 90.62 183 LEU A C 1
ATOM 1336 O O . LEU A 1 183 ? -0.547 0.230 7.875 1.00 90.62 183 LEU A O 1
ATOM 1340 N N . PRO A 1 184 ? -0.997 -1.918 8.399 1.00 89.25 184 PRO A N 1
ATOM 1341 C CA . PRO A 1 184 ? -0.681 -2.444 7.078 1.00 89.25 184 PRO A CA 1
ATOM 1342 C C . PRO A 1 184 ? -1.687 -1.935 6.039 1.00 89.25 184 PRO A C 1
ATOM 1344 O O . PRO A 1 184 ? -2.910 -2.079 6.166 1.00 89.25 184 PRO A O 1
ATOM 1347 N N . ILE A 1 185 ? -1.158 -1.350 4.970 1.00 88.75 185 ILE A N 1
ATOM 1348 C CA . ILE A 1 185 ? -1.926 -0.843 3.832 1.00 88.75 185 ILE A CA 1
ATOM 1349 C C . ILE A 1 185 ? -1.364 -1.522 2.585 1.00 88.75 185 ILE A C 1
ATOM 1351 O O . ILE A 1 185 ? -0.154 -1.536 2.369 1.00 88.75 185 ILE A O 1
ATOM 1355 N N . SER A 1 186 ? -2.234 -2.104 1.761 1.00 85.12 186 SER A N 1
ATOM 1356 C CA . SER A 1 186 ? -1.816 -2.843 0.567 1.00 85.12 186 SER A CA 1
ATOM 1357 C C . SER A 1 186 ? -2.720 -2.522 -0.615 1.00 85.12 186 SER A C 1
ATOM 1359 O O . SER A 1 186 ? -3.918 -2.283 -0.449 1.00 85.12 186 SER A O 1
ATOM 1361 N N . ARG A 1 187 ? -2.164 -2.505 -1.828 1.00 89.00 187 ARG A N 1
ATOM 1362 C CA . ARG A 1 187 ? -2.976 -2.503 -3.045 1.00 89.00 187 ARG A CA 1
ATOM 1363 C C . ARG A 1 187 ? -2.234 -3.124 -4.220 1.00 89.00 187 ARG A C 1
ATOM 1365 O O . ARG A 1 187 ? -1.056 -2.856 -4.439 1.00 89.00 187 ARG A O 1
ATOM 1372 N N . VAL A 1 188 ? -2.977 -3.881 -5.020 1.00 91.75 188 VAL A N 1
ATOM 1373 C CA . VAL A 1 188 ? -2.610 -4.221 -6.396 1.00 91.75 188 VAL A CA 1
ATOM 1374 C C . VAL A 1 188 ? -3.452 -3.358 -7.335 1.00 91.75 188 VAL A C 1
ATOM 1376 O O . VAL A 1 188 ? -4.671 -3.267 -7.169 1.00 91.75 188 VAL A O 1
ATOM 1379 N N . ILE A 1 189 ? -2.819 -2.705 -8.306 1.00 92.06 189 ILE A N 1
ATOM 1380 C CA . ILE A 1 189 ? -3.499 -1.979 -9.384 1.00 92.06 189 ILE A CA 1
ATOM 1381 C C . ILE A 1 189 ? -2.927 -2.474 -10.706 1.00 92.06 189 ILE A C 1
ATOM 1383 O O . ILE A 1 189 ? -1.729 -2.362 -10.938 1.00 92.06 189 ILE A O 1
ATOM 1387 N N . THR A 1 190 ? -3.771 -3.027 -11.567 1.00 94.56 190 THR A N 1
ATOM 1388 C CA . THR A 1 190 ? -3.361 -3.603 -12.852 1.00 94.56 190 THR A CA 1
ATOM 1389 C C . THR A 1 190 ? -3.697 -2.688 -14.021 1.00 94.56 190 THR A C 1
ATOM 1391 O O . THR A 1 190 ? -4.668 -1.933 -13.950 1.00 94.56 190 THR A O 1
ATOM 1394 N N . ASN A 1 191 ? -2.971 -2.832 -15.130 1.00 95.25 191 ASN A N 1
ATOM 1395 C CA . ASN A 1 191 ? -3.276 -2.181 -16.406 1.00 95.25 191 ASN A CA 1
ATOM 1396 C C . ASN A 1 191 ? -3.312 -0.635 -16.365 1.00 95.25 191 ASN A C 1
ATOM 1398 O O . ASN A 1 191 ? -4.078 -0.005 -17.097 1.00 95.25 191 ASN A O 1
ATOM 1402 N N . ILE A 1 192 ? -2.482 -0.006 -15.528 1.00 94.31 192 ILE A N 1
ATOM 1403 C CA . ILE A 1 192 ? -2.352 1.457 -15.464 1.00 94.31 192 ILE A CA 1
ATOM 1404 C C . ILE A 1 192 ? -1.593 1.939 -16.701 1.00 94.31 192 ILE A C 1
ATOM 1406 O O . ILE A 1 192 ? -0.441 1.547 -16.887 1.00 94.31 192 ILE A O 1
ATOM 1410 N N . ASN A 1 193 ? -2.182 2.827 -17.507 1.00 94.62 193 ASN A N 1
ATOM 1411 C CA . ASN A 1 193 ? -1.437 3.504 -18.569 1.00 94.62 193 ASN A CA 1
ATOM 1412 C C . ASN A 1 193 ? -0.479 4.547 -17.966 1.00 94.62 193 ASN A C 1
ATOM 1414 O O . ASN A 1 193 ? -0.904 5.404 -17.193 1.00 94.62 193 ASN A O 1
ATOM 1418 N N . VAL A 1 194 ? 0.803 4.469 -18.322 1.00 93.94 194 VAL A N 1
ATOM 1419 C CA . VAL A 1 194 ? 1.887 5.321 -17.799 1.00 93.94 194 VAL A CA 1
ATOM 1420 C C . VAL A 1 194 ? 2.707 6.002 -18.893 1.00 93.94 194 VAL A C 1
ATOM 1422 O O . VAL A 1 194 ? 3.697 6.671 -18.591 1.00 93.94 194 VAL A O 1
ATOM 1425 N N . LYS A 1 195 ? 2.284 5.893 -20.160 1.00 91.38 195 LYS A N 1
ATOM 1426 C CA . LYS A 1 195 ? 2.993 6.421 -21.340 1.00 91.38 195 LYS A CA 1
ATOM 1427 C C . LYS A 1 195 ? 3.359 7.904 -21.212 1.00 91.38 195 LYS A C 1
ATOM 1429 O O . LYS A 1 195 ? 4.413 8.329 -21.672 1.00 91.38 195 LYS A O 1
ATOM 1434 N N . ASN A 1 196 ? 2.493 8.681 -20.563 1.00 92.44 196 ASN A N 1
ATOM 1435 C CA . ASN A 1 196 ? 2.674 10.117 -20.345 1.00 92.44 196 ASN A CA 1
ATOM 1436 C C . ASN A 1 196 ? 3.301 10.468 -18.983 1.00 92.44 196 ASN A C 1
ATOM 1438 O O . ASN A 1 196 ? 3.604 11.638 -18.760 1.00 92.44 196 ASN A O 1
ATOM 1442 N N . ASN A 1 197 ? 3.486 9.491 -18.090 1.00 94.19 197 ASN A N 1
ATOM 1443 C CA . ASN A 1 197 ? 3.959 9.663 -16.710 1.00 94.19 197 ASN A CA 1
ATOM 1444 C C . ASN A 1 197 ? 5.439 9.291 -16.535 1.00 94.19 197 ASN A C 1
ATOM 1446 O O . ASN A 1 197 ? 6.091 9.767 -15.605 1.00 94.19 197 ASN A O 1
ATOM 1450 N N . ILE A 1 198 ? 5.975 8.446 -17.421 1.00 92.00 198 ILE A N 1
ATOM 1451 C CA . ILE A 1 198 ? 7.398 8.097 -17.435 1.00 92.00 198 ILE A CA 1
ATOM 1452 C C . ILE A 1 198 ? 8.246 9.184 -18.110 1.00 92.00 198 ILE A C 1
ATOM 1454 O O . ILE A 1 198 ? 7.793 9.864 -19.032 1.00 92.00 198 ILE A O 1
ATOM 1458 N N . ALA A 1 199 ? 9.498 9.341 -17.674 1.00 90.06 199 ALA A N 1
ATOM 1459 C CA . ALA A 1 199 ? 10.452 10.251 -18.310 1.00 90.06 199 ALA A CA 1
ATOM 1460 C C . ALA A 1 199 ? 11.910 9.781 -18.200 1.00 90.06 199 ALA A C 1
ATOM 1462 O O . ALA A 1 199 ? 12.259 8.969 -17.346 1.00 90.06 199 ALA A O 1
ATOM 1463 N N . ASP A 1 200 ? 12.768 10.356 -19.043 1.00 87.88 200 ASP A N 1
ATOM 1464 C CA . ASP A 1 200 ? 14.227 10.163 -19.095 1.00 87.88 200 ASP A CA 1
ATOM 1465 C C . ASP A 1 200 ? 15.003 10.861 -17.955 1.00 87.88 200 ASP A C 1
ATOM 1467 O O . ASP A 1 200 ? 16.227 10.746 -17.868 1.00 87.88 200 ASP A O 1
ATOM 1471 N N . ASN A 1 201 ? 14.313 11.610 -17.088 1.00 86.19 201 ASN A N 1
ATOM 1472 C CA . ASN A 1 201 ? 14.865 12.134 -15.842 1.00 86.19 201 ASN A CA 1
ATOM 1473 C C . ASN A 1 201 ? 13.795 12.229 -14.741 1.00 86.19 201 ASN A C 1
ATOM 1475 O O . ASN A 1 201 ? 12.601 12.377 -15.018 1.00 86.19 201 ASN A O 1
ATOM 1479 N N . ALA A 1 202 ? 14.244 12.178 -13.485 1.00 86.69 202 ALA A N 1
ATOM 1480 C CA . ALA A 1 202 ? 13.370 12.146 -12.316 1.00 86.69 202 ALA A CA 1
ATOM 1481 C C . ALA A 1 202 ? 12.479 13.396 -12.171 1.00 86.69 202 ALA A C 1
ATOM 1483 O O . ALA A 1 202 ? 11.313 13.262 -11.814 1.00 86.69 202 ALA A O 1
ATOM 1484 N N . ALA A 1 203 ? 12.980 14.595 -12.494 1.00 90.06 203 ALA A N 1
ATOM 1485 C CA . ALA A 1 203 ? 12.227 15.846 -12.354 1.00 90.06 203 ALA A CA 1
ATOM 1486 C C . ALA A 1 203 ? 11.077 15.970 -13.375 1.00 90.06 203 ALA A C 1
ATOM 1488 O O . ALA A 1 203 ? 9.975 16.388 -13.023 1.00 90.06 203 ALA A O 1
ATOM 1489 N N . LYS A 1 204 ? 11.291 15.543 -14.628 1.00 90.88 204 LYS A N 1
ATOM 1490 C CA . LYS A 1 204 ? 10.230 15.458 -15.650 1.00 90.88 204 LYS A CA 1
ATOM 1491 C C . LYS A 1 204 ? 9.147 14.447 -15.258 1.00 90.88 204 LYS A C 1
ATOM 1493 O O . LYS A 1 204 ? 7.973 14.712 -15.503 1.00 90.88 204 LYS A O 1
ATOM 1498 N N . ALA A 1 205 ? 9.530 13.313 -14.664 1.00 91.00 205 ALA A N 1
ATOM 1499 C CA . ALA A 1 205 ? 8.579 12.318 -14.162 1.00 91.00 205 ALA A CA 1
ATOM 1500 C C . ALA A 1 205 ? 7.807 12.844 -12.936 1.00 91.00 205 ALA A C 1
ATOM 1502 O O . ALA A 1 205 ? 6.603 12.630 -12.828 1.00 91.00 205 ALA A O 1
ATOM 1503 N N . ALA A 1 206 ? 8.471 13.579 -12.037 1.00 92.50 206 ALA A N 1
ATOM 1504 C CA . ALA A 1 206 ? 7.853 14.179 -10.851 1.00 92.50 206 ALA A CA 1
ATOM 1505 C C . ALA A 1 206 ? 6.788 15.233 -11.198 1.00 92.50 206 ALA A C 1
ATOM 1507 O O . ALA A 1 206 ? 5.818 15.386 -10.466 1.00 92.50 206 ALA A O 1
ATOM 1508 N N . ALA A 1 207 ? 6.908 15.904 -12.348 1.00 95.19 207 ALA A N 1
ATOM 1509 C CA . ALA A 1 207 ? 5.881 16.814 -12.858 1.00 95.19 207 ALA A CA 1
ATOM 1510 C C . ALA A 1 207 ? 4.610 16.107 -13.385 1.00 95.19 207 ALA A C 1
ATOM 1512 O O . ALA A 1 207 ? 3.650 16.783 -13.755 1.00 95.19 207 ALA A O 1
ATOM 1513 N N . LYS A 1 208 ? 4.596 14.767 -13.473 1.00 94.94 208 LYS A N 1
ATOM 1514 C CA . LYS A 1 208 ? 3.490 13.968 -14.034 1.00 94.94 208 LYS A CA 1
ATOM 1515 C C . LYS A 1 208 ? 3.227 12.684 -13.220 1.00 94.94 208 LYS A C 1
ATOM 1517 O O . LYS A 1 208 ? 3.238 11.589 -13.791 1.00 94.94 208 LYS A O 1
ATOM 1522 N N . PRO A 1 209 ? 3.003 12.777 -11.898 1.00 95.12 209 PRO A N 1
ATOM 1523 C CA . PRO A 1 209 ? 2.890 11.600 -11.047 1.00 95.12 209 PRO A CA 1
ATOM 1524 C C . PRO A 1 209 ? 1.637 10.779 -11.377 1.00 95.12 209 PRO A C 1
ATOM 1526 O O . PRO A 1 209 ? 0.597 11.320 -11.754 1.00 95.12 209 PRO A O 1
ATOM 1529 N N . VAL A 1 210 ? 1.716 9.463 -11.192 1.00 95.06 210 VAL A N 1
ATOM 1530 C CA . VAL A 1 210 ? 0.537 8.587 -11.181 1.00 95.06 210 VAL A CA 1
ATOM 1531 C C . VAL A 1 210 ? -0.114 8.685 -9.803 1.00 95.06 210 VAL A C 1
ATOM 1533 O O . VAL A 1 210 ? 0.540 8.417 -8.796 1.00 95.06 210 VAL A O 1
ATOM 1536 N N . SER A 1 211 ? -1.394 9.052 -9.737 1.00 92.31 211 SER A N 1
ATOM 1537 C CA . SER A 1 211 ? -2.149 8.993 -8.480 1.00 92.31 211 SER A CA 1
ATOM 1538 C C . SER A 1 211 ? -2.518 7.547 -8.155 1.00 92.31 211 SER A C 1
ATOM 1540 O O . SER A 1 211 ? -3.081 6.834 -8.986 1.00 92.31 211 SER A O 1
ATOM 1542 N N . VAL A 1 212 ? -2.194 7.118 -6.937 1.00 91.38 212 VAL A N 1
ATOM 1543 C CA . VAL A 1 212 ? -2.417 5.763 -6.437 1.00 91.38 212 VAL A CA 1
ATOM 1544 C C . VAL A 1 212 ? -3.209 5.849 -5.124 1.00 91.38 212 VAL A C 1
ATOM 1546 O O . VAL A 1 212 ? -2.629 5.996 -4.045 1.00 91.38 212 VAL A O 1
ATOM 1549 N N . PRO A 1 213 ? -4.544 5.722 -5.175 1.00 88.06 213 PRO A N 1
ATOM 1550 C CA . PRO A 1 213 ? -5.346 5.587 -3.969 1.00 88.06 213 PRO A CA 1
ATOM 1551 C C . PRO A 1 213 ? -5.084 4.212 -3.332 1.00 88.06 213 PRO A C 1
ATOM 1553 O O . PRO A 1 213 ? -5.069 3.203 -4.039 1.00 88.06 213 PRO A O 1
ATOM 1556 N N . LEU A 1 214 ? -4.899 4.138 -2.015 1.00 88.00 214 LEU A N 1
ATOM 1557 C CA . LEU A 1 214 ? -4.623 2.896 -1.278 1.00 88.00 214 LEU A CA 1
ATOM 1558 C C . LEU A 1 214 ? -5.816 2.417 -0.435 1.00 88.00 214 LEU A C 1
ATOM 1560 O O . LEU A 1 214 ? -6.772 3.160 -0.223 1.00 88.00 214 LEU A O 1
ATOM 1564 N N . VAL A 1 215 ? -5.749 1.178 0.067 1.00 84.00 215 VAL A N 1
ATOM 1565 C CA . VAL A 1 215 ? -6.770 0.555 0.933 1.00 84.00 215 VAL A CA 1
ATOM 1566 C C . VAL A 1 215 ? -6.083 -0.118 2.132 1.00 84.00 215 VAL A C 1
ATOM 1568 O O . VAL A 1 215 ? -5.023 -0.727 1.981 1.00 84.00 215 VAL A O 1
ATOM 1571 N N . ARG A 1 216 ? -6.649 0.014 3.341 1.00 82.12 216 ARG A N 1
ATOM 1572 C CA . ARG A 1 216 ? -6.144 -0.683 4.542 1.00 82.12 216 ARG A CA 1
ATOM 1573 C C . ARG A 1 216 ? -6.377 -2.189 4.406 1.00 82.12 216 ARG A C 1
ATOM 1575 O O . ARG A 1 216 ? -7.428 -2.602 3.931 1.00 82.12 216 ARG A O 1
ATOM 1582 N N . ALA A 1 217 ? -5.415 -2.996 4.855 1.00 79.31 217 ALA A N 1
ATOM 1583 C CA . ALA A 1 217 ? -5.576 -4.451 4.935 1.00 79.31 217 ALA A CA 1
ATOM 1584 C C . ALA A 1 217 ? -6.398 -4.894 6.165 1.00 79.31 217 ALA A C 1
ATOM 1586 O O . ALA A 1 217 ? -6.793 -6.051 6.264 1.00 79.31 217 ALA A O 1
ATOM 1587 N N . VAL A 1 218 ? -6.652 -3.968 7.095 1.00 79.75 218 VAL A N 1
ATOM 1588 C CA . VAL A 1 218 ? -7.373 -4.180 8.356 1.00 79.75 218 VAL A CA 1
ATOM 1589 C C . VAL A 1 218 ? -8.667 -3.368 8.397 1.00 79.75 218 VAL A C 1
ATOM 1591 O O . VAL A 1 218 ? -8.755 -2.287 7.808 1.00 79.75 218 VAL A O 1
ATOM 1594 N N . SER A 1 219 ? -9.656 -3.879 9.128 1.00 78.75 219 SER A N 1
ATOM 1595 C CA . SER A 1 219 ? -10.903 -3.173 9.448 1.00 78.75 219 SER A CA 1
ATOM 1596 C C . SER A 1 219 ? -10.897 -2.698 10.899 1.00 78.75 219 SER A C 1
ATOM 1598 O O . SER A 1 219 ? -10.224 -3.283 11.745 1.00 78.75 219 SER A O 1
ATOM 1600 N N . LYS A 1 220 ? -11.682 -1.659 11.195 1.00 77.38 220 LYS A N 1
ATOM 1601 C CA . LYS A 1 220 ? -11.877 -1.128 12.548 1.00 77.38 220 LYS A CA 1
ATOM 1602 C C . LYS A 1 220 ? -13.329 -1.328 12.966 1.00 77.38 220 LYS A C 1
ATOM 1604 O O . LYS A 1 220 ? -14.234 -0.969 12.216 1.00 77.38 220 LYS A O 1
ATOM 1609 N N . LEU A 1 221 ? -13.552 -1.890 14.151 1.00 76.19 221 LEU A N 1
ATOM 1610 C CA . LEU A 1 221 ? -14.886 -2.170 14.684 1.00 76.19 221 LEU A CA 1
ATOM 1611 C C . LEU A 1 221 ? -15.167 -1.270 15.886 1.00 76.19 221 LEU A C 1
ATOM 1613 O O . LEU A 1 221 ? -14.432 -1.288 16.870 1.00 76.19 221 LEU A O 1
ATOM 1617 N N . HIS A 1 222 ? -16.236 -0.481 15.799 1.00 73.38 222 HIS A N 1
ATOM 1618 C CA . HIS A 1 222 ? -16.709 0.401 16.864 1.00 73.38 222 HIS A CA 1
ATOM 1619 C C . HIS A 1 222 ? -18.091 -0.054 17.341 1.00 73.38 222 HIS A C 1
ATOM 1621 O O . HIS A 1 222 ? -19.022 -0.160 16.544 1.00 73.38 222 HIS A O 1
ATOM 1627 N N . PHE A 1 223 ? -18.240 -0.271 18.649 1.00 75.38 223 PHE A N 1
ATOM 1628 C CA . PHE A 1 223 ? -19.502 -0.682 19.265 1.00 75.38 223 PHE A CA 1
ATOM 1629 C C . PHE A 1 223 ? -20.134 0.492 20.017 1.00 75.38 223 PHE A C 1
ATOM 1631 O O . PHE A 1 223 ? -19.694 0.863 21.104 1.00 75.38 223 PHE A O 1
ATOM 1638 N N . PHE A 1 224 ? -21.175 1.084 19.429 1.00 76.62 224 PHE A N 1
ATOM 1639 C CA . PHE A 1 224 ? -21.921 2.192 20.026 1.00 76.62 224 PHE A CA 1
ATOM 1640 C C . PHE A 1 224 ? -23.190 1.682 20.715 1.00 76.62 224 PHE A C 1
ATOM 1642 O O . PHE A 1 224 ? -24.100 1.173 20.064 1.00 76.62 224 PHE A O 1
ATOM 1649 N N . PHE A 1 225 ? -23.278 1.874 22.032 1.00 77.94 225 PHE A N 1
ATOM 1650 C CA . PHE A 1 225 ? -24.459 1.529 22.823 1.00 77.94 225 PHE A CA 1
ATOM 1651 C C . PHE A 1 225 ? -25.264 2.793 23.135 1.00 77.94 225 PHE A C 1
ATOM 1653 O O . PHE A 1 225 ? -24.868 3.605 23.969 1.00 77.94 225 PHE A O 1
ATOM 1660 N N . ALA A 1 226 ? -26.403 2.966 22.463 1.00 77.12 226 ALA A N 1
ATOM 1661 C CA . ALA A 1 226 ? -27.301 4.102 22.663 1.00 77.12 226 ALA A CA 1
ATOM 1662 C C . ALA A 1 226 ? -28.556 3.693 23.451 1.00 77.12 226 ALA A C 1
ATOM 1664 O O . ALA A 1 226 ? -29.186 2.678 23.150 1.00 77.12 226 ALA A O 1
ATOM 1665 N N . ARG A 1 227 ? -28.974 4.514 24.426 1.00 77.62 227 ARG A N 1
ATOM 1666 C CA . ARG A 1 227 ? -30.314 4.403 25.026 1.00 77.62 227 ARG A CA 1
ATOM 1667 C C . ARG A 1 227 ? -31.346 5.099 24.149 1.00 77.62 227 ARG A C 1
ATOM 1669 O O . ARG A 1 227 ? -31.103 6.185 23.630 1.00 77.62 227 ARG A O 1
ATOM 1676 N N . LYS A 1 228 ? -32.537 4.507 24.053 1.00 79.50 228 LYS A N 1
ATOM 1677 C CA . LYS A 1 228 ? -33.703 5.161 23.456 1.00 79.50 228 LYS A CA 1
ATOM 1678 C C . LYS A 1 228 ? -34.311 6.145 24.459 1.00 79.50 228 LYS A C 1
ATOM 1680 O O . LYS A 1 228 ? -34.649 5.755 25.573 1.00 79.50 228 LYS A O 1
ATOM 1685 N N . THR A 1 229 ? -34.485 7.399 24.052 1.00 78.38 229 THR A N 1
ATOM 1686 C CA . THR A 1 229 ? -35.171 8.435 24.842 1.00 78.38 229 THR A CA 1
ATOM 1687 C C . THR A 1 229 ? -36.590 7.994 25.221 1.00 78.38 229 THR A C 1
ATOM 1689 O O . THR A 1 229 ? -37.281 7.368 24.415 1.00 78.38 229 THR A O 1
ATOM 1692 N N . GLY A 1 230 ? -37.034 8.318 26.441 1.00 79.38 230 GLY A N 1
ATOM 1693 C CA . GLY A 1 230 ? -38.366 7.940 26.936 1.00 79.38 230 GLY A CA 1
ATOM 1694 C C . GLY A 1 230 ? -38.506 6.456 27.304 1.00 79.38 230 GLY A C 1
ATOM 1695 O O . GLY A 1 230 ? -39.602 5.899 27.212 1.00 79.38 230 GLY A O 1
ATOM 1696 N N . LYS A 1 231 ? -37.401 5.795 27.671 1.00 76.56 231 LYS A N 1
ATOM 1697 C CA . LYS A 1 231 ? -37.390 4.454 28.265 1.00 76.56 231 LYS A CA 1
ATOM 1698 C C . LYS A 1 231 ? -36.557 4.452 29.541 1.00 76.56 231 LYS A C 1
ATOM 1700 O O . LYS A 1 231 ? -35.357 4.719 29.490 1.00 76.56 231 LYS A O 1
ATOM 1705 N N . ASP A 1 232 ? -37.188 4.070 30.646 1.00 75.88 232 ASP A N 1
ATOM 1706 C CA . ASP A 1 232 ? -36.576 3.975 31.974 1.00 75.88 232 ASP A CA 1
ATOM 1707 C C . ASP A 1 232 ? -35.717 2.708 32.082 1.00 75.88 232 ASP A C 1
ATOM 1709 O O . ASP A 1 232 ? -36.049 1.726 32.736 1.00 75.88 232 ASP A O 1
ATOM 1713 N N . THR A 1 233 ? -34.608 2.698 31.344 1.00 78.25 233 THR A N 1
ATOM 1714 C CA . THR A 1 233 ? -33.563 1.680 31.480 1.00 78.25 233 THR A CA 1
ATOM 1715 C C . THR A 1 233 ? -32.587 2.161 32.544 1.00 78.25 233 THR A C 1
ATOM 1717 O O . THR A 1 233 ? -31.824 3.084 32.278 1.00 78.25 233 THR A O 1
ATOM 1720 N N . GLU A 1 234 ? -32.597 1.574 33.739 1.00 78.25 234 GLU A N 1
ATOM 1721 C CA . GLU A 1 234 ? -31.733 2.024 34.843 1.00 78.25 234 GLU A CA 1
ATOM 1722 C C . GLU A 1 234 ? -30.247 1.772 34.546 1.00 78.25 234 GLU A C 1
ATOM 1724 O O . GLU A 1 234 ? -29.435 2.702 34.553 1.00 78.25 234 GLU A O 1
ATOM 1729 N N . SER A 1 235 ? -29.890 0.540 34.170 1.00 80.19 235 SER A N 1
ATOM 1730 C CA . SER A 1 235 ? -28.522 0.120 33.845 1.00 80.19 235 SER A CA 1
ATOM 1731 C C . SER A 1 235 ? -28.482 -0.809 32.625 1.00 80.19 235 SER A C 1
ATOM 1733 O O . SER A 1 235 ? -29.476 -1.427 32.252 1.00 80.19 235 SER A O 1
ATOM 1735 N N . VAL A 1 236 ? -27.326 -0.860 31.958 1.00 77.81 236 VAL A N 1
ATOM 1736 C CA . VAL A 1 236 ? -26.989 -1.854 30.927 1.00 77.81 236 VAL A CA 1
ATOM 1737 C C . VAL A 1 236 ? -25.530 -2.226 31.149 1.00 77.81 236 VAL A C 1
ATOM 1739 O O . VAL A 1 236 ? -24.681 -1.337 31.185 1.00 77.81 236 VAL A O 1
ATOM 1742 N N . THR A 1 237 ? -25.242 -3.520 31.266 1.00 86.25 237 THR A N 1
ATOM 1743 C CA . THR A 1 237 ? -23.879 -4.041 31.410 1.00 86.25 237 THR A CA 1
ATOM 1744 C C . THR A 1 237 ? -23.583 -4.957 30.234 1.00 86.25 237 THR A C 1
ATOM 1746 O O . THR A 1 237 ? -24.203 -6.008 30.093 1.00 86.25 237 THR A O 1
ATOM 1749 N N . VAL A 1 238 ? -22.638 -4.558 29.385 1.00 82.56 238 VAL A N 1
ATOM 1750 C CA . VAL A 1 238 ? -22.147 -5.389 28.280 1.00 82.56 238 VAL A CA 1
ATOM 1751 C C . VAL A 1 238 ? -21.041 -6.282 28.834 1.00 82.56 238 VAL A C 1
ATOM 1753 O O . VAL A 1 238 ? -19.989 -5.787 29.226 1.00 82.56 238 VAL A O 1
ATOM 1756 N N . THR A 1 239 ? -21.295 -7.587 28.920 1.00 83.69 239 THR A N 1
ATOM 1757 C CA . THR A 1 239 ? -20.379 -8.554 29.553 1.00 83.69 239 THR A CA 1
ATOM 1758 C C . THR A 1 239 ? -19.413 -9.216 28.574 1.00 83.69 239 THR A C 1
ATOM 1760 O O . THR A 1 239 ? -18.320 -9.604 28.976 1.00 83.69 239 THR A O 1
ATOM 1763 N N . LYS A 1 240 ? -19.794 -9.341 27.298 1.00 80.19 240 LYS A N 1
ATOM 1764 C CA . LYS A 1 240 ? -18.945 -9.849 26.215 1.00 80.19 240 LYS A CA 1
ATOM 1765 C C . LYS A 1 240 ? -19.390 -9.260 24.876 1.00 80.19 240 LYS A C 1
ATOM 1767 O O . LYS A 1 240 ? -20.580 -9.053 24.652 1.00 80.19 240 LYS A O 1
ATOM 1772 N N . ILE A 1 241 ? -18.424 -9.027 23.994 1.00 74.19 241 ILE A N 1
ATOM 1773 C CA . ILE A 1 241 ? -18.622 -8.789 22.564 1.00 74.19 241 ILE A CA 1
ATOM 1774 C C . ILE A 1 241 ? -17.732 -9.807 21.847 1.00 74.19 241 ILE A C 1
ATOM 1776 O O . ILE A 1 241 ? -16.595 -10.017 22.262 1.00 74.19 241 ILE A O 1
ATOM 1780 N N . GLU A 1 242 ? -18.257 -10.466 20.821 1.00 73.88 242 GLU A N 1
ATOM 1781 C CA . GLU A 1 242 ? -17.564 -11.503 20.053 1.00 73.88 242 GLU A CA 1
ATOM 1782 C C . GLU A 1 242 ? -17.744 -11.206 18.563 1.00 73.88 242 GLU A C 1
ATOM 1784 O O . GLU A 1 242 ? -18.808 -10.739 18.148 1.00 73.88 242 GLU A O 1
ATOM 1789 N N . VAL A 1 243 ? -16.692 -11.430 17.777 1.00 67.75 243 VAL A N 1
ATOM 1790 C CA . VAL A 1 243 ? -16.662 -11.194 16.331 1.00 67.75 243 VAL A CA 1
ATOM 1791 C C . VAL A 1 243 ? -16.173 -12.490 15.695 1.00 67.75 243 VAL A C 1
ATOM 1793 O O . VAL A 1 243 ? -15.020 -12.863 15.904 1.00 67.75 243 VAL A O 1
ATOM 1796 N N . ASN A 1 244 ? -17.070 -13.159 14.970 1.00 61.16 244 ASN A N 1
ATOM 1797 C CA . ASN A 1 244 ? -16.865 -14.453 14.312 1.00 61.16 244 ASN A CA 1
ATOM 1798 C C . ASN A 1 244 ? -16.980 -14.302 12.793 1.00 61.16 244 ASN A C 1
ATOM 1800 O O . ASN A 1 244 ? -17.873 -13.529 12.371 1.00 61.16 244 ASN A O 1
#

Solvent-accessible surface area (backbone atoms only — not comparable to full-atom values): 14719 Å² total; per-residue (Å²): 141,82,85,82,80,79,79,74,81,78,79,76,78,74,76,75,81,60,45,48,67,68,65,50,76,90,76,84,73,81,96,66,75,58,33,19,39,20,35,39,37,27,35,52,38,38,52,31,45,75,73,45,64,91,88,65,74,30,32,81,84,42,69,92,89,63,64,42,39,32,65,82,60,67,55,73,42,37,39,29,28,42,38,41,38,31,30,60,47,91,58,60,52,83,39,62,45,42,22,21,35,53,50,70,85,47,84,39,67,27,51,51,79,48,79,33,49,41,37,59,92,60,52,84,80,42,44,40,30,23,39,41,38,39,25,10,49,77,51,28,66,60,81,82,51,79,52,56,67,53,52,21,54,49,54,64,71,66,60,61,69,50,80,46,77,50,70,43,99,87,67,47,64,59,48,92,62,82,49,97,43,20,52,44,29,43,43,77,48,71,66,43,77,36,62,83,22,49,25,69,40,62,69,67,3,57,78,31,51,45,81,39,82,44,41,64,76,67,86,87,89,84,89,83,88,79,84,65,86,98,56,95,69,90,79,84,83,87,88,79,86,83,90,132